Protein AF-0000000082451451 (afdb_homodimer)

Secondary structure (DSSP, 8-state):
------------TTTBHHHH----TT-SSTTTS-TT-HHHHHHHHHHH-HHHHHHHHHHS-GGGHHHHHHHHHHHHHHHHH-TTTTHHHHHHHHHHHHHHHHHHHHHHHHHHHHHHHHHHHHHHHHHHHHHHHHHHHHH-/------------TTTTTTTT----TT-SSTTTS-TT-HHHHHHHHHHH-HHHHHHHHHHS-GGGHHHHHHHHHHHHHHHHH-TTTTHHHHHHHHHHHHHHHHHHHHHHHHHHHHHHHHHHHHHHHHHHHHHHHHHHHHH-

pLDDT: mean 86.96, std 17.61, range [27.75, 98.69]

Organism: Cannabis sativa (NCBI:txid3483)

Nearest PDB structures (foldseek):
  5ly0-assembly1_B  TM=9.325E-01  e=4.112E-10  Triticum turgidum
  5ly0-assembly1_B  TM=9.369E-01  e=1.573E-10  Triticum turgidum

Sequence (280 aa):
MKGVHEPRASSSCAACKFLKRRCIPTCIFAPYFRSDEPKKFAKVHKVFGASNVSKILIEVPEEQREDTVNSLAYEAEARLRDPVYGCIGAIALLQRKMAELQHDLAFARARLARCLLARLVLVLVVFLLLIGLLMIIIKLMKGVHEPRASSSCAACKFLKRRCIPTCIFAPYFRSDEPKKFAKVHKVFGASNVSKILIEVPEEQREDTVNSLAYEAEARLRDPVYGCIGAIALLQRKMAELQHDLAFARARLARCLLARLVLVLVVFLLLIGLLMIIIKL

Solvent-accessible surface area (backbone atoms only — not comparable to full-atom values): 15313 Å² total; per-residue (Å²): 134,79,84,78,86,80,80,87,82,81,67,20,74,63,32,20,22,77,31,78,53,66,50,59,95,78,43,88,39,59,91,71,39,44,53,88,48,39,63,54,45,50,35,26,37,66,47,30,30,53,65,40,47,50,54,53,45,68,72,39,56,80,91,41,36,58,57,22,50,50,33,44,29,54,45,21,46,33,29,70,78,32,69,47,40,27,57,51,48,55,44,52,52,49,50,52,51,40,51,51,46,51,51,50,37,52,51,42,52,52,52,41,53,50,50,53,52,52,51,52,50,51,52,52,52,54,51,53,51,50,53,50,52,52,55,55,60,71,74,104,129,77,81,80,78,82,79,85,82,80,72,19,66,66,44,24,43,89,52,70,54,64,66,64,98,77,45,88,46,57,89,74,48,45,61,91,45,52,64,52,47,52,36,29,36,67,48,27,30,59,65,38,49,50,53,53,49,70,73,41,59,77,90,42,35,60,55,22,51,52,32,43,32,54,44,20,47,31,27,72,78,30,71,46,39,26,56,52,49,55,44,51,52,50,50,52,50,39,51,50,46,50,50,53,35,51,52,42,52,51,52,40,52,52,50,54,50,50,51,53,52,50,52,52,52,52,52,52,52,50,52,50,52,52,54,53,59,69,73,104

Structure (mmCIF, N/CA/C/O backbone):
data_AF-0000000082451451-model_v1
#
loop_
_entity.id
_entity.type
_entity.pdbx_description
1 polymer 'LOB domain-containing protein'
#
loop_
_atom_site.group_PDB
_atom_site.id
_atom_site.type_symbol
_atom_site.label_atom_id
_atom_site.label_alt_id
_atom_site.label_comp_id
_atom_site.label_asym_id
_atom_site.label_entity_id
_atom_site.label_seq_id
_atom_site.pdbx_PDB_ins_code
_atom_site.Cartn_x
_atom_site.Cartn_y
_atom_site.Cartn_z
_atom_site.occupancy
_atom_site.B_iso_or_equiv
_atom_site.auth_seq_id
_atom_site.auth_comp_id
_atom_site.auth_asym_id
_atom_site.auth_atom_id
_atom_site.pdbx_PDB_model_num
ATOM 1 N N . MET A 1 1 ? 21.297 61.688 13.922 1 29.89 1 MET A N 1
ATOM 2 C CA . MET A 1 1 ? 20.641 61.094 12.758 1 29.89 1 MET A CA 1
ATOM 3 C C . MET A 1 1 ? 20.75 59.562 12.789 1 29.89 1 MET A C 1
ATOM 5 O O . MET A 1 1 ? 21.766 59 12.414 1 29.89 1 MET A O 1
ATOM 9 N N . LYS A 1 2 ? 20.422 58.812 13.781 1 36.12 2 LYS A N 1
ATOM 10 C CA . LYS A 1 2 ? 21.031 57.625 14.305 1 36.12 2 LYS A CA 1
ATOM 11 C C . LYS A 1 2 ? 20.609 56.375 13.5 1 36.12 2 LYS A C 1
ATOM 13 O O . LYS A 1 2 ? 19.484 55.906 13.633 1 36.12 2 LYS A O 1
ATOM 18 N N . GLY A 1 3 ? 20.141 56.281 12.133 1 34.97 3 GLY A N 1
ATOM 19 C CA . GLY A 1 3 ? 19.25 55.25 11.641 1 34.97 3 GLY A CA 1
ATOM 20 C C . GLY A 1 3 ? 19.734 53.844 11.961 1 34.97 3 GLY A C 1
ATOM 21 O O . GLY A 1 3 ? 20.844 53.469 11.586 1 34.97 3 GLY A O 1
ATOM 22 N N . VAL A 1 4 ? 19.328 53.125 12.961 1 39.19 4 VAL A N 1
ATOM 23 C CA . VAL A 1 4 ? 19.453 51.844 13.641 1 39.19 4 VAL A CA 1
ATOM 24 C C . VAL A 1 4 ? 19.312 50.719 12.633 1 39.19 4 VAL A C 1
ATOM 26 O O . VAL A 1 4 ? 18.406 50.719 11.797 1 39.19 4 VAL A O 1
ATOM 29 N N . HIS A 1 5 ? 20.281 49.844 12.219 1 35.78 5 HIS A N 1
ATOM 30 C CA . HIS A 1 5 ? 20.562 48.688 11.352 1 35.78 5 HIS A CA 1
ATOM 31 C C . HIS A 1 5 ? 19.438 47.656 11.414 1 35.78 5 HIS A C 1
ATOM 33 O O . HIS A 1 5 ? 19.094 47.188 12.492 1 35.78 5 HIS A O 1
ATOM 39 N N . GLU A 1 6 ? 18.344 47.594 10.5 1 42.34 6 GLU A N 1
ATOM 40 C CA . GLU A 1 6 ? 17.141 46.812 10.234 1 42.34 6 GLU A CA 1
ATOM 41 C C . GLU A 1 6 ? 17.422 45.312 10.305 1 42.34 6 GLU A C 1
ATOM 43 O O . GLU A 1 6 ? 18.219 44.781 9.539 1 42.34 6 GLU A O 1
ATOM 48 N N . PRO A 1 7 ? 17.734 44.438 11.219 1 40.31 7 PRO A N 1
ATOM 49 C CA . PRO A 1 7 ? 18.188 43.031 11.234 1 40.31 7 PRO A CA 1
ATOM 50 C C . PRO A 1 7 ? 17.438 42.156 10.227 1 40.31 7 PRO A C 1
ATOM 52 O O . PRO A 1 7 ? 16.344 42.531 9.797 1 40.31 7 PRO A O 1
ATOM 55 N N . ARG A 1 8 ? 17.938 40.781 9.883 1 41.34 8 ARG A N 1
ATOM 56 C CA . ARG A 1 8 ? 17.922 39.719 8.875 1 41.34 8 ARG A CA 1
ATOM 57 C C . ARG A 1 8 ? 16.5 39.312 8.523 1 41.34 8 ARG A C 1
ATOM 59 O O . ARG A 1 8 ? 15.617 39.281 9.391 1 41.34 8 ARG A O 1
ATOM 66 N N . ALA A 1 9 ? 15.922 39.188 7.398 1 46.72 9 ALA A N 1
ATOM 67 C CA . ALA A 1 9 ? 15.008 38.625 6.406 1 46.72 9 ALA A CA 1
ATOM 68 C C . ALA A 1 9 ? 14.711 37.156 6.691 1 46.72 9 ALA A C 1
ATOM 70 O O . ALA A 1 9 ? 14.328 36.406 5.789 1 46.72 9 ALA A O 1
ATOM 71 N N . SER A 1 10 ? 15 36.531 7.637 1 49.5 10 SER A N 1
ATOM 72 C CA . SER A 1 10 ? 15.148 35.094 7.812 1 49.5 10 SER A CA 1
ATOM 73 C C . SER A 1 10 ? 13.844 34.375 7.531 1 49.5 10 SER A C 1
ATOM 75 O O . SER A 1 10 ? 13.562 33.312 8.133 1 49.5 10 SER A O 1
ATOM 77 N N . SER A 1 11 ? 13.031 34.781 6.516 1 54.69 11 SER A N 1
ATOM 78 C CA . SER A 1 11 ? 11.695 34.219 6.754 1 54.69 11 SER A CA 1
ATOM 79 C C . SER A 1 11 ? 11.562 32.812 6.195 1 54.69 11 SER A C 1
ATOM 81 O O . SER A 1 11 ? 10.484 32.219 6.238 1 54.69 11 SER A O 1
ATOM 83 N N . SER A 1 12 ? 12.117 32.031 5.492 1 63.28 12 SER A N 1
ATOM 84 C CA . SER A 1 12 ? 11.672 31.266 4.328 1 63.28 12 SER A CA 1
ATOM 85 C C . SER A 1 12 ? 10.977 29.969 4.746 1 63.28 12 SER A C 1
ATOM 87 O O . SER A 1 12 ? 10.523 29.203 3.898 1 63.28 12 SER A O 1
ATOM 89 N N . CYS A 1 13 ? 10.367 29.328 5.258 1 61.69 13 CYS A N 1
ATOM 90 C CA . CYS A 1 13 ? 9.742 28.016 5.379 1 61.69 13 CYS A CA 1
ATOM 91 C C . CYS A 1 13 ? 8.266 28.078 4.996 1 61.69 13 CYS A C 1
ATOM 93 O O . CYS A 1 13 ? 7.664 29.141 5 1 61.69 13 CYS A O 1
ATOM 95 N N . ALA A 1 14 ? 7.582 27.203 4.254 1 51.59 14 ALA A N 1
ATOM 96 C CA . ALA A 1 14 ? 7.668 25.75 4.371 1 51.59 14 ALA A CA 1
ATOM 97 C C . ALA A 1 14 ? 8.383 25.141 3.166 1 51.59 14 ALA A C 1
ATOM 99 O O . ALA A 1 14 ? 8.984 24.078 3.268 1 51.59 14 ALA A O 1
ATOM 100 N N . ALA A 1 15 ? 8.383 24.75 2.883 1 56.94 15 ALA A N 1
ATOM 101 C CA . ALA A 1 15 ? 9.57 24.438 2.092 1 56.94 15 ALA A CA 1
ATOM 102 C C . ALA A 1 15 ? 9.938 25.594 1.174 1 56.94 15 ALA A C 1
ATOM 104 O O . ALA A 1 15 ? 9.125 26.016 0.349 1 56.94 15 ALA A O 1
ATOM 105 N N . CYS A 1 16 ? 11.094 26.281 1.889 1 57.06 16 CYS A N 1
ATOM 106 C CA . CYS A 1 16 ? 11.727 27.594 1.816 1 57.06 16 CYS A CA 1
ATOM 107 C C . CYS A 1 16 ? 11.086 28.438 0.723 1 57.06 16 CYS A C 1
ATOM 109 O O . CYS A 1 16 ? 11.242 28.156 -0.464 1 57.06 16 CYS A O 1
ATOM 111 N N . LYS A 1 17 ? 10.672 29.031 0.579 1 46.09 17 LYS A N 1
ATOM 112 C CA . LYS A 1 17 ? 11.047 27.734 0.012 1 46.09 17 LYS A CA 1
ATOM 113 C C . LYS A 1 17 ? 10.211 27.406 -1.224 1 46.09 17 LYS A C 1
ATOM 115 O O . LYS A 1 17 ? 10.711 26.828 -2.186 1 46.09 17 LYS A O 1
ATOM 120 N N . PHE A 1 18 ? 8.742 26.609 -0.753 1 58.53 18 PHE A N 1
ATOM 121 C CA . PHE A 1 18 ? 8.203 25.516 -1.56 1 58.53 18 PHE A CA 1
ATOM 122 C C . PHE A 1 18 ? 8.617 25.672 -3.018 1 58.53 18 PHE A C 1
ATOM 124 O O . PHE A 1 18 ? 7.77 25.766 -3.904 1 58.53 18 PHE A O 1
ATOM 131 N N . LEU A 1 19 ? 10.039 26.219 -2.854 1 59.31 19 LEU A N 1
ATOM 132 C CA . LEU A 1 19 ? 11.133 25.875 -3.752 1 59.31 19 LEU A CA 1
ATOM 133 C C . LEU A 1 19 ? 11.758 27.141 -4.344 1 59.31 19 LEU A C 1
ATOM 135 O O . LEU A 1 19 ? 12.336 27.094 -5.434 1 59.31 19 LEU A O 1
ATOM 139 N N . LYS A 1 20 ? 10.992 28.641 -3.354 1 62.06 20 LYS A N 1
ATOM 140 C CA . LYS A 1 20 ? 11.805 29.625 -4.07 1 62.06 20 LYS A CA 1
ATOM 141 C C . LYS A 1 20 ? 12.797 30.297 -3.135 1 62.06 20 LYS A C 1
ATOM 143 O O . LYS A 1 20 ? 12.836 31.531 -3.051 1 62.06 20 LYS A O 1
ATOM 148 N N . ARG A 1 21 ? 13.18 29.281 -2.713 1 57.09 21 ARG A N 1
ATOM 149 C CA . ARG A 1 21 ? 13.781 28.703 -1.513 1 57.09 21 ARG A CA 1
ATOM 150 C C . ARG A 1 21 ? 14.852 29.625 -0.941 1 57.09 21 ARG A C 1
ATOM 152 O O . ARG A 1 21 ? 15.969 29.688 -1.471 1 57.09 21 ARG A O 1
ATOM 159 N N . ARG A 1 22 ? 14.93 31.438 -0.501 1 73.81 22 ARG A N 1
ATOM 160 C CA . ARG A 1 22 ? 15.828 31.906 0.554 1 73.81 22 ARG A CA 1
ATOM 161 C C . ARG A 1 22 ? 15.32 31.484 1.929 1 73.81 22 ARG A C 1
ATOM 163 O O . ARG A 1 22 ? 14.164 31.734 2.275 1 73.81 22 ARG A O 1
ATOM 170 N N . CYS A 1 23 ? 16.094 30.344 2.674 1 83.81 23 CYS A N 1
ATOM 171 C CA . CYS A 1 23 ? 15.852 29.766 3.99 1 83.81 23 CYS A CA 1
ATOM 172 C C . CYS A 1 23 ? 17.125 29.75 4.824 1 83.81 23 CYS A C 1
ATOM 174 O O . CYS A 1 23 ? 18.156 30.266 4.391 1 83.81 23 CYS A O 1
ATOM 176 N N . ILE A 1 24 ? 17 29.344 5.93 1 84.38 24 ILE A N 1
ATOM 177 C CA . ILE A 1 24 ? 18.188 29.188 6.754 1 84.38 24 ILE A CA 1
ATOM 178 C C . ILE A 1 24 ? 19.047 28.047 6.219 1 84.38 24 ILE A C 1
ATOM 180 O O . ILE A 1 24 ? 18.531 27.109 5.586 1 84.38 24 ILE A O 1
ATOM 184 N N . PRO A 1 25 ? 20.312 28.141 6.465 1 87.12 25 PRO A N 1
ATOM 185 C CA . PRO A 1 25 ? 21.203 27.094 5.961 1 87.12 25 PRO A CA 1
ATOM 186 C C . PRO A 1 25 ? 20.844 25.703 6.484 1 87.12 25 PRO A C 1
ATOM 188 O O . PRO A 1 25 ? 21.172 24.688 5.852 1 87.12 25 PRO A O 1
ATOM 191 N N . THR A 1 26 ? 19.984 25.703 7.602 1 90.25 26 THR A N 1
ATOM 192 C CA . THR A 1 26 ? 19.688 24.422 8.219 1 90.25 26 THR A CA 1
ATOM 193 C C . THR A 1 26 ? 18.234 24.016 7.941 1 90.25 26 THR A C 1
ATOM 195 O O . THR A 1 26 ? 17.625 23.297 8.727 1 90.25 26 THR A O 1
ATOM 198 N N . CYS A 1 27 ? 17.906 24.453 6.863 1 93.56 27 CYS A N 1
ATOM 199 C CA . CYS A 1 27 ? 16.516 24.188 6.508 1 93.56 27 CYS A CA 1
ATOM 200 C C . CYS A 1 27 ? 16.297 22.703 6.289 1 93.56 27 CYS A C 1
ATOM 202 O O . CYS A 1 27 ? 16.969 22.078 5.465 1 93.56 27 CYS A O 1
ATOM 204 N N . ILE A 1 28 ? 15.32 22.109 6.902 1 95.12 28 ILE A N 1
ATOM 205 C CA . ILE A 1 28 ? 15.109 20.656 6.895 1 95.12 28 ILE A CA 1
ATOM 206 C C . ILE A 1 28 ? 14.492 20.234 5.562 1 95.12 28 ILE A C 1
ATOM 208 O O . ILE A 1 28 ? 14.516 19.062 5.207 1 95.12 28 ILE A O 1
ATOM 212 N N . PHE A 1 29 ? 14.062 21.156 4.77 1 96.62 29 PHE A N 1
ATOM 213 C CA . PHE A 1 29 ? 13.352 20.875 3.529 1 96.62 29 PHE A CA 1
ATOM 214 C C . PHE A 1 29 ? 14.273 21.031 2.328 1 96.62 29 PHE A C 1
ATOM 216 O O . PHE A 1 29 ? 14.094 20.359 1.308 1 96.62 29 PHE A O 1
ATOM 223 N N . ALA A 1 30 ? 15.32 21.859 2.457 1 94.25 30 ALA A N 1
ATOM 224 C CA . ALA A 1 30 ? 16.125 22.312 1.324 1 94.25 30 ALA A CA 1
ATOM 225 C C . ALA A 1 30 ? 16.812 21.156 0.621 1 94.25 30 ALA A C 1
ATOM 227 O O . ALA A 1 30 ? 16.844 21.094 -0.611 1 94.25 30 ALA A O 1
ATOM 228 N N . PRO A 1 31 ? 17.359 20.125 1.385 1 94.81 31 PRO A N 1
ATOM 229 C CA . PRO A 1 31 ? 18.047 19.047 0.699 1 94.81 31 PRO A CA 1
ATOM 230 C C . PRO A 1 31 ? 17.109 18.125 -0.084 1 94.81 31 PRO A C 1
ATOM 232 O O . PRO A 1 31 ? 17.531 17.438 -1.007 1 94.81 31 PRO A O 1
ATOM 235 N N . TYR A 1 32 ? 15.758 18.266 0.32 1 96.25 32 TYR A N 1
ATOM 236 C CA . TYR A 1 32 ? 14.906 17.172 -0.164 1 96.25 32 TYR A CA 1
ATOM 237 C C . TYR A 1 32 ? 13.836 17.703 -1.104 1 96.25 32 TYR A C 1
ATOM 239 O O . TYR A 1 32 ? 13.227 16.938 -1.857 1 96.25 32 TYR A O 1
ATOM 247 N N . PHE A 1 33 ? 13.586 18.938 -1.022 1 96.69 33 PHE A N 1
ATOM 248 C CA . PHE A 1 33 ? 12.641 19.641 -1.89 1 96.69 33 PHE A CA 1
ATOM 249 C C . PHE A 1 33 ? 13.359 20.672 -2.75 1 96.69 33 PHE A C 1
ATOM 251 O O . PHE A 1 33 ? 13.656 21.766 -2.285 1 96.69 33 PHE A O 1
ATOM 258 N N . ARG A 1 34 ? 13.562 20.375 -3.918 1 93.88 34 ARG A N 1
ATOM 259 C CA . ARG A 1 34 ? 14.336 21.203 -4.824 1 93.88 34 ARG A CA 1
ATOM 260 C C . ARG A 1 34 ? 13.438 22.203 -5.562 1 93.88 34 ARG A C 1
ATOM 262 O O . ARG A 1 34 ? 12.289 21.875 -5.875 1 93.88 34 ARG A O 1
ATOM 269 N N . SER A 1 35 ? 14.008 23.172 -6.074 1 92.38 35 SER A N 1
ATOM 270 C CA . SER A 1 35 ? 13.242 24.234 -6.727 1 92.38 35 SER A CA 1
ATOM 271 C C . SER A 1 35 ? 12.828 23.828 -8.133 1 92.38 35 SER A C 1
ATOM 273 O O . SER A 1 35 ? 11.859 24.359 -8.68 1 92.38 35 SER A O 1
ATOM 275 N N . ASP A 1 36 ? 13.625 22.875 -8.656 1 92.88 36 ASP A N 1
ATOM 276 C CA . ASP A 1 36 ? 13.328 22.422 -10.016 1 92.88 36 ASP A CA 1
ATOM 277 C C . ASP A 1 36 ? 12.18 21.422 -10.023 1 92.88 36 ASP A C 1
ATOM 279 O O . ASP A 1 36 ? 11.633 21.109 -11.086 1 92.88 36 ASP A O 1
ATOM 283 N N . GLU A 1 37 ? 11.914 20.672 -8.875 1 93.12 37 GLU A N 1
ATOM 284 C CA . GLU A 1 37 ? 10.797 19.75 -8.758 1 93.12 37 GLU A CA 1
ATOM 285 C C . GLU A 1 37 ? 9.742 20.25 -7.773 1 93.12 37 GLU A C 1
ATOM 287 O O . GLU A 1 37 ? 9.492 19.625 -6.742 1 93.12 37 GLU A O 1
ATOM 292 N N . PRO A 1 38 ? 9.078 21.375 -8.078 1 95 38 PRO A N 1
ATOM 293 C CA . PRO A 1 38 ? 8.172 22.016 -7.121 1 95 38 PRO A CA 1
ATOM 294 C C . PRO A 1 38 ? 6.934 21.172 -6.828 1 95 38 PRO A C 1
ATOM 296 O O . PRO A 1 38 ? 6.316 21.328 -5.77 1 95 38 PRO A O 1
ATOM 299 N N . LYS A 1 39 ? 6.637 20.219 -7.77 1 96.81 39 LYS A N 1
ATOM 300 C CA . LYS A 1 39 ? 5.438 19.391 -7.617 1 96.81 39 LYS A CA 1
ATOM 301 C C . LYS A 1 39 ? 5.57 18.438 -6.43 1 96.81 39 LYS A C 1
ATOM 303 O O . LYS A 1 39 ? 4.582 18.125 -5.77 1 96.81 39 LYS A O 1
ATOM 308 N N . LYS A 1 40 ? 6.836 17.969 -6.23 1 97.19 40 LYS A N 1
ATOM 309 C CA . LYS A 1 40 ? 7.074 17.031 -5.133 1 97.19 40 LYS A CA 1
ATOM 310 C C . LYS A 1 40 ? 6.648 17.641 -3.797 1 97.19 40 LYS A C 1
ATOM 312 O O . LYS A 1 40 ? 5.91 17.016 -3.037 1 97.19 40 LYS A O 1
ATOM 317 N N . PHE A 1 41 ? 7.074 18.938 -3.578 1 97.38 41 PHE A N 1
ATOM 318 C CA . PHE A 1 41 ? 6.723 19.594 -2.32 1 97.38 41 PHE A CA 1
ATOM 319 C C . PHE A 1 41 ? 5.234 19.922 -2.283 1 97.38 41 PHE A C 1
ATOM 321 O O . PHE A 1 41 ? 4.594 19.812 -1.239 1 97.38 41 PHE A O 1
ATOM 328 N N . ALA A 1 42 ? 4.773 20.219 -3.42 1 97.62 42 ALA A N 1
ATOM 329 C CA . ALA A 1 42 ? 3.383 20.656 -3.492 1 97.62 42 ALA A CA 1
ATOM 330 C C . ALA A 1 42 ? 2.434 19.531 -3.088 1 97.62 42 ALA A C 1
ATOM 332 O O . ALA A 1 42 ? 1.487 19.75 -2.328 1 97.62 42 ALA A O 1
ATOM 333 N N . LYS A 1 43 ? 2.764 18.266 -3.553 1 97.5 43 LYS A N 1
ATOM 334 C CA . LYS A 1 43 ? 1.929 17.109 -3.244 1 97.5 43 LYS A CA 1
ATOM 335 C C . LYS A 1 43 ? 1.995 16.766 -1.759 1 97.5 43 LYS A C 1
ATOM 337 O O . LYS A 1 43 ? 0.962 16.562 -1.114 1 97.5 43 LYS A O 1
ATOM 342 N N . VAL A 1 44 ? 3.207 16.859 -1.264 1 98.19 44 VAL A N 1
ATOM 343 C CA . VAL A 1 44 ? 3.449 16.453 0.117 1 98.19 44 VAL A CA 1
ATOM 344 C C . VAL A 1 44 ? 2.816 17.469 1.07 1 98.19 44 VAL A C 1
ATOM 346 O O . VAL A 1 44 ? 2.189 17.094 2.062 1 98.19 44 VAL A O 1
ATOM 349 N N . HIS A 1 45 ? 2.986 18.672 0.675 1 97.06 45 HIS A N 1
ATOM 350 C CA . HIS A 1 45 ? 2.449 19.75 1.492 1 97.06 45 HIS A CA 1
ATOM 351 C C . HIS A 1 45 ? 0.925 19.703 1.544 1 97.06 45 HIS A C 1
ATOM 353 O O . HIS A 1 45 ? 0.327 19.938 2.596 1 97.06 45 HIS A O 1
ATOM 359 N N . LYS A 1 46 ? 0.334 19.406 0.423 1 96.62 46 LYS A N 1
ATOM 360 C CA . LYS A 1 46 ? -1.122 19.406 0.313 1 96.62 46 LYS A CA 1
ATOM 361 C C . LYS A 1 46 ? -1.734 18.297 1.17 1 96.62 46 LYS A C 1
ATOM 363 O O . LYS A 1 46 ? -2.807 18.484 1.752 1 96.62 46 LYS A O 1
ATOM 368 N N . VAL A 1 47 ? -1 17.141 1.282 1 97.75 47 VAL A N 1
ATOM 369 C CA . VAL A 1 47 ? -1.594 15.969 1.925 1 97.75 47 VAL A CA 1
ATOM 370 C C . VAL A 1 47 ? -1.187 15.93 3.396 1 97.75 47 VAL A C 1
ATOM 372 O O . VAL A 1 47 ? -2.021 15.68 4.27 1 97.75 47 VAL A O 1
ATOM 375 N N . PHE A 1 48 ? 0.057 16.266 3.695 1 97.81 48 PHE A N 1
ATOM 376 C CA . PHE A 1 48 ? 0.569 16.031 5.039 1 97.81 48 PHE A CA 1
ATOM 377 C C . PHE A 1 48 ? 0.755 17.344 5.789 1 97.81 48 PHE A C 1
ATOM 379 O O . PHE A 1 48 ? 0.729 17.375 7.02 1 97.81 48 PHE A O 1
ATOM 386 N N . GLY A 1 49 ? 0.985 18.438 5.051 1 96.5 49 GLY A N 1
ATOM 387 C CA . GLY A 1 49 ? 1.334 19.703 5.676 1 96.5 49 GLY A CA 1
ATOM 388 C C . GLY A 1 49 ? 2.812 19.828 5.988 1 96.5 49 GLY A C 1
ATOM 389 O O . GLY A 1 49 ? 3.459 18.844 6.355 1 96.5 49 GLY A O 1
ATOM 390 N N . ALA A 1 50 ? 3.369 20.984 5.883 1 95.19 50 ALA A N 1
ATOM 391 C CA . ALA A 1 50 ? 4.797 21.234 6.059 1 95.19 50 ALA A CA 1
ATOM 392 C C . ALA A 1 50 ? 5.23 20.938 7.492 1 95.19 50 ALA A C 1
ATOM 394 O O . ALA A 1 50 ? 6.309 20.391 7.723 1 95.19 50 ALA A O 1
ATOM 395 N N . SER A 1 51 ? 4.324 21.266 8.383 1 93.94 51 SER A N 1
ATOM 396 C CA . SER A 1 51 ? 4.66 21.062 9.789 1 93.94 51 SER A CA 1
ATOM 397 C C . SER A 1 51 ? 4.773 19.578 10.125 1 93.94 51 SER A C 1
ATOM 399 O O . SER A 1 51 ? 5.734 19.156 10.773 1 93.94 51 SER A O 1
ATOM 401 N N . ASN A 1 52 ? 3.775 18.875 9.703 1 95.44 52 ASN A N 1
ATOM 402 C CA . ASN A 1 52 ? 3.791 17.453 9.992 1 95.44 52 ASN A CA 1
ATOM 403 C C . ASN A 1 52 ? 4.957 16.75 9.297 1 95.44 52 ASN A C 1
ATOM 405 O O . ASN A 1 52 ? 5.566 15.836 9.859 1 95.44 52 ASN A O 1
ATOM 409 N N . VAL A 1 53 ? 5.27 17.266 8.109 1 97.19 53 VAL A N 1
ATOM 410 C CA . VAL A 1 53 ? 6.395 16.703 7.371 1 97.19 53 VAL A CA 1
ATOM 411 C C . VAL A 1 53 ? 7.695 16.984 8.117 1 97.19 53 VAL A C 1
ATOM 413 O O . VAL A 1 53 ? 8.562 16.109 8.227 1 97.19 53 VAL A O 1
ATOM 416 N N . SER A 1 54 ? 7.785 18.172 8.609 1 96.19 54 SER A N 1
ATOM 417 C CA . SER A 1 54 ? 8.984 18.531 9.367 1 96.19 54 SER A CA 1
ATOM 418 C C . SER A 1 54 ? 9.141 17.656 10.609 1 96.19 54 SER A C 1
ATOM 420 O O . SER A 1 54 ? 10.242 17.203 10.922 1 96.19 54 SER A O 1
ATOM 422 N N . LYS A 1 55 ? 7.977 17.484 11.281 1 95.56 55 LYS A N 1
ATOM 423 C CA . LYS A 1 55 ? 8 16.625 12.461 1 95.56 55 LYS A CA 1
ATOM 424 C C . LYS A 1 55 ? 8.453 15.211 12.094 1 95.56 55 LYS A C 1
ATOM 426 O O . LYS A 1 55 ? 9.258 14.609 12.82 1 95.56 55 LYS A O 1
ATOM 431 N N . ILE A 1 56 ? 7.98 14.641 10.961 1 96.56 56 ILE A N 1
ATOM 432 C CA . ILE A 1 56 ? 8.328 13.297 10.516 1 96.56 56 ILE A CA 1
ATOM 433 C C . ILE A 1 56 ? 9.82 13.234 10.188 1 96.56 56 ILE A C 1
ATOM 435 O O . ILE A 1 56 ? 10.508 12.281 10.57 1 96.56 56 ILE A O 1
ATOM 439 N N . LEU A 1 57 ? 10.344 14.359 9.586 1 97.19 57 LEU A N 1
ATOM 440 C CA . LEU A 1 57 ? 11.734 14.367 9.133 1 97.19 57 LEU A CA 1
ATOM 441 C C . LEU A 1 57 ? 12.688 14.492 10.32 1 97.19 57 LEU A C 1
ATOM 443 O O . LEU A 1 57 ? 13.797 13.953 10.289 1 97.19 57 LEU A O 1
ATOM 447 N N . ILE A 1 58 ? 12.133 15.18 11.266 1 95.81 58 ILE A N 1
ATOM 448 C CA . ILE A 1 58 ? 12.961 15.352 12.453 1 95.81 58 ILE A CA 1
ATOM 449 C C . ILE A 1 58 ? 13.047 14.031 13.219 1 95.81 58 ILE A C 1
ATOM 451 O O . ILE A 1 58 ? 14.078 13.734 13.828 1 95.81 58 ILE A O 1
ATOM 455 N N . GLU A 1 59 ? 12.016 13.242 13.133 1 94.81 59 GLU A N 1
ATOM 456 C CA . GLU A 1 59 ? 11.945 11.992 13.875 1 94.81 59 GLU A CA 1
ATOM 457 C C . GLU A 1 59 ? 12.789 10.906 13.219 1 94.81 59 GLU A C 1
ATOM 459 O O . GLU A 1 59 ? 13.188 9.938 13.875 1 94.81 59 GLU A O 1
ATOM 464 N N . VAL A 1 60 ? 13.164 10.992 11.953 1 97.31 60 VAL A N 1
ATOM 465 C CA . VAL A 1 60 ? 13.898 9.945 11.242 1 97.31 60 VAL A CA 1
ATOM 466 C C . VAL A 1 60 ? 15.367 10.344 11.125 1 97.31 60 VAL A C 1
ATOM 468 O O . VAL A 1 60 ? 15.703 11.531 11.094 1 97.31 60 VAL A O 1
ATOM 471 N N . PRO A 1 61 ? 16.219 9.414 11.125 1 96.81 61 PRO A N 1
ATOM 472 C CA . PRO A 1 61 ? 17.625 9.719 10.898 1 96.81 61 PRO A CA 1
ATOM 473 C C . PRO A 1 61 ? 17.875 10.469 9.594 1 96.81 61 PRO A C 1
ATOM 475 O O . PRO A 1 61 ? 17.141 10.266 8.617 1 96.81 61 PRO A O 1
ATOM 478 N N . GLU A 1 62 ? 18.859 11.367 9.555 1 96 62 GLU A N 1
ATOM 479 C CA . GLU A 1 62 ? 19.172 12.195 8.398 1 96 62 GLU A CA 1
ATOM 480 C C . GLU A 1 62 ? 19.344 11.352 7.141 1 96 62 GLU A C 1
ATOM 482 O O . GLU A 1 62 ? 18.953 11.758 6.047 1 96 62 GLU A O 1
ATOM 487 N N . GLU A 1 63 ? 19.906 9.984 7.305 1 97.44 63 GLU A N 1
ATOM 488 C CA . GLU A 1 63 ? 20.188 9.125 6.168 1 97.44 63 GLU A CA 1
ATOM 489 C C . GLU A 1 63 ? 18.906 8.594 5.535 1 97.44 63 GLU A C 1
ATOM 491 O O . GLU A 1 63 ? 18.922 8.109 4.402 1 97.44 63 GLU A O 1
ATOM 496 N N . GLN A 1 64 ? 17.891 8.781 6.383 1 98.19 64 GLN A N 1
ATOM 497 C CA . GLN A 1 64 ? 16.641 8.195 5.906 1 98.19 64 GLN A CA 1
ATOM 498 C C . GLN A 1 64 ? 15.664 9.281 5.461 1 98.19 64 GLN A C 1
ATOM 500 O O . GLN A 1 64 ? 14.555 8.984 5.016 1 98.19 64 GLN A O 1
ATOM 505 N N . ARG A 1 65 ? 15.969 10.562 5.5 1 98 65 ARG A N 1
ATOM 506 C CA . ARG A 1 65 ? 15.062 11.672 5.234 1 98 65 A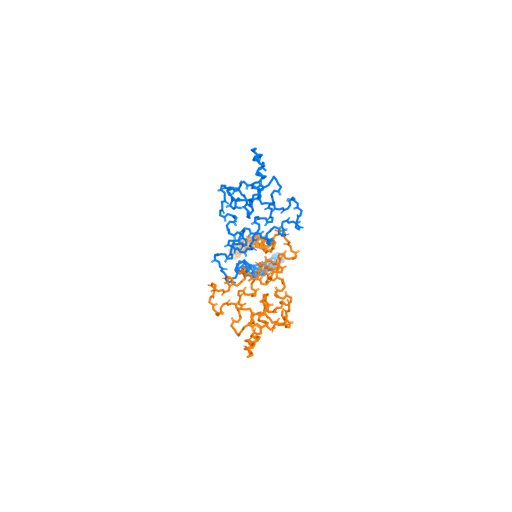RG A CA 1
ATOM 507 C C . ARG A 1 65 ? 14.68 11.727 3.758 1 98 65 ARG A C 1
ATOM 509 O O . ARG A 1 65 ? 13.539 12.047 3.418 1 98 65 ARG A O 1
ATOM 516 N N . GLU A 1 66 ? 15.68 11.375 2.91 1 97.12 66 GLU A N 1
ATOM 517 C CA . GLU A 1 66 ? 15.383 11.375 1.48 1 97.12 66 GLU A CA 1
ATOM 518 C C . GLU A 1 66 ? 14.32 10.328 1.137 1 97.12 66 GLU A C 1
ATOM 520 O O . GLU A 1 66 ? 13.375 10.625 0.403 1 97.12 66 GLU A O 1
ATOM 525 N N . ASP A 1 67 ? 14.547 8.906 1.731 1 97.81 67 ASP A N 1
ATOM 526 C CA . ASP A 1 67 ? 13.555 7.852 1.526 1 97.81 67 ASP A CA 1
ATOM 527 C C . ASP A 1 67 ? 12.195 8.266 2.082 1 97.81 67 ASP A C 1
ATOM 529 O O . ASP A 1 67 ? 11.156 7.949 1.499 1 97.81 67 ASP A O 1
ATOM 533 N N . THR A 1 68 ? 12.234 9.062 3.221 1 98.56 68 THR A N 1
ATOM 534 C CA . THR A 1 68 ? 11 9.492 3.873 1 98.56 68 THR A CA 1
ATOM 535 C C . THR A 1 68 ? 10.25 10.492 3.004 1 98.56 68 THR A C 1
ATOM 537 O O . THR A 1 68 ? 9.039 10.367 2.803 1 98.56 68 THR A O 1
ATOM 540 N N . VAL A 1 69 ? 10.984 11.367 2.4 1 98.31 69 VAL A N 1
ATOM 541 C CA . VAL A 1 69 ? 10.375 12.398 1.568 1 98.31 69 VAL A CA 1
ATOM 542 C C . VAL A 1 69 ? 9.797 11.766 0.305 1 98.31 69 VAL A C 1
ATOM 544 O O . VAL A 1 69 ? 8.703 12.141 -0.133 1 98.31 69 VAL A O 1
ATOM 547 N N . ASN A 1 70 ? 10.539 10.758 -0.249 1 97.75 70 ASN A N 1
ATOM 548 C CA . ASN A 1 70 ? 10.055 10.07 -1.439 1 97.75 70 ASN A CA 1
ATOM 549 C C . ASN A 1 70 ? 8.789 9.266 -1.146 1 97.75 70 ASN A C 1
ATOM 551 O O . ASN A 1 70 ? 7.863 9.242 -1.955 1 97.75 70 ASN A O 1
ATOM 555 N N . SER A 1 71 ? 8.828 8.578 0.01 1 98.38 71 SER A N 1
ATOM 556 C CA . SER A 1 71 ? 7.66 7.801 0.402 1 98.38 71 SER A CA 1
ATOM 557 C C . SER A 1 71 ? 6.457 8.703 0.65 1 98.38 71 SER A C 1
ATOM 559 O O . SER A 1 71 ? 5.34 8.383 0.233 1 98.38 71 SER A O 1
ATOM 561 N N . LEU A 1 72 ? 6.703 9.875 1.291 1 98.38 72 LEU A N 1
ATOM 562 C CA . LEU A 1 72 ? 5.645 10.844 1.536 1 98.38 72 LEU A CA 1
ATOM 563 C C . LEU A 1 72 ? 5.078 11.375 0.223 1 98.38 72 LEU A C 1
ATOM 565 O O . LEU A 1 72 ? 3.863 11.531 0.082 1 98.38 72 LEU A O 1
ATOM 569 N N . ALA A 1 73 ? 6.02 11.609 -0.711 1 98.25 73 ALA A N 1
ATOM 570 C CA . ALA A 1 73 ? 5.594 12.141 -2.004 1 98.25 73 ALA A CA 1
ATOM 571 C C . ALA A 1 73 ? 4.738 11.133 -2.758 1 98.25 73 ALA A C 1
ATOM 573 O O . ALA A 1 73 ? 3.727 11.492 -3.365 1 98.25 73 ALA A O 1
ATOM 574 N N . TYR A 1 74 ? 5.164 9.719 -2.809 1 98.06 74 TYR A N 1
ATOM 575 C CA . TYR A 1 74 ? 4.398 8.656 -3.447 1 98.06 74 TYR A CA 1
ATOM 576 C C . TYR A 1 74 ? 2.998 8.562 -2.848 1 98.06 74 TYR A C 1
ATOM 578 O O . TYR A 1 74 ? 2.01 8.461 -3.578 1 98.06 74 TYR A O 1
ATOM 586 N N . GLU A 1 75 ? 2.945 8.68 -1.435 1 98.19 75 GLU A N 1
ATOM 587 C CA . GLU A 1 75 ? 1.673 8.547 -0.729 1 98.19 75 GLU A CA 1
ATOM 588 C C . GLU A 1 75 ? 0.774 9.758 -0.991 1 98.19 75 GLU A C 1
ATOM 590 O O . GLU A 1 75 ? -0.44 9.609 -1.144 1 98.19 75 GLU A O 1
ATOM 595 N N . ALA A 1 76 ? 1.427 10.828 -1.035 1 98.38 76 ALA A N 1
ATOM 596 C CA . ALA A 1 76 ? 0.668 12.047 -1.324 1 98.38 76 ALA A CA 1
ATOM 597 C C . ALA A 1 76 ? 0.058 11.992 -2.723 1 98.38 76 ALA A C 1
ATOM 599 O O . ALA A 1 76 ? -1.109 12.344 -2.91 1 98.38 76 ALA A O 1
ATOM 600 N N . GLU A 1 77 ? 0.867 11.555 -3.684 1 97.5 77 GLU A N 1
ATOM 601 C CA . GLU A 1 77 ? 0.386 11.445 -5.059 1 97.5 77 GLU A CA 1
ATOM 602 C C . GLU A 1 77 ? -0.775 10.461 -5.156 1 97.5 77 GLU A C 1
ATOM 604 O O . GLU A 1 77 ? -1.756 10.719 -5.859 1 97.5 77 GLU A O 1
ATOM 609 N N . ALA A 1 78 ? -0.669 9.234 -4.469 1 97.56 78 ALA A N 1
ATOM 610 C CA . ALA A 1 78 ? -1.736 8.234 -4.469 1 97.56 78 ALA A CA 1
ATOM 611 C C . ALA A 1 78 ? -3.027 8.82 -3.896 1 97.56 78 ALA A C 1
ATOM 613 O O . ALA A 1 78 ? -4.117 8.555 -4.414 1 97.56 78 ALA A O 1
ATOM 614 N N . ARG A 1 79 ? -2.859 9.703 -2.809 1 97.31 79 ARG A N 1
ATOM 615 C CA . ARG A 1 79 ? -4.023 10.289 -2.15 1 97.31 79 ARG A CA 1
ATOM 616 C C . ARG A 1 79 ? -4.676 11.352 -3.031 1 97.31 79 ARG A C 1
ATOM 618 O O . ARG A 1 79 ? -5.902 11.484 -3.047 1 97.31 79 ARG A O 1
ATOM 625 N N . LEU A 1 80 ? -3.846 12.023 -3.779 1 97.44 80 LEU A N 1
ATOM 626 C CA . LEU A 1 80 ? -4.371 13.055 -4.668 1 97.44 80 LEU A CA 1
ATOM 627 C C . LEU A 1 80 ? -5.094 12.43 -5.855 1 97.44 80 LEU A C 1
ATOM 629 O O . LEU A 1 80 ? -6.07 12.992 -6.355 1 97.44 80 LEU A O 1
ATOM 633 N N . ARG A 1 81 ? -4.648 11.273 -6.371 1 96.69 81 ARG A N 1
ATOM 634 C CA . ARG A 1 81 ? -5.262 10.57 -7.492 1 96.69 81 ARG A CA 1
ATOM 635 C C . ARG A 1 81 ? -6.551 9.875 -7.066 1 96.69 81 ARG A C 1
ATOM 637 O O . ARG A 1 81 ? -7.527 9.844 -7.82 1 96.69 81 ARG A O 1
ATOM 644 N N . ASP A 1 82 ? -6.512 9.297 -5.828 1 97.31 82 ASP A N 1
ATOM 645 C CA . ASP A 1 82 ? -7.652 8.617 -5.219 1 97.31 82 ASP A CA 1
ATOM 646 C C . ASP A 1 82 ? -7.883 9.109 -3.791 1 97.31 82 ASP A C 1
ATOM 648 O O . ASP A 1 82 ? -7.41 8.484 -2.834 1 97.31 82 ASP A O 1
ATOM 652 N N . PRO A 1 83 ? -8.641 10.055 -3.621 1 96.94 83 PRO A N 1
ATOM 653 C CA . PRO A 1 83 ? -8.82 10.664 -2.301 1 96.94 83 PRO A CA 1
ATOM 654 C C . PRO A 1 83 ? -9.484 9.719 -1.3 1 96.94 83 PRO A C 1
ATOM 656 O O . PRO A 1 83 ? -9.375 9.93 -0.088 1 96.94 83 PRO A O 1
ATOM 659 N N . VAL A 1 84 ? -10.156 8.719 -1.839 1 98.06 84 VAL A N 1
ATOM 660 C CA . VAL A 1 84 ? -10.906 7.836 -0.957 1 98.06 84 VAL A CA 1
ATOM 661 C C . VAL A 1 84 ? -9.984 6.766 -0.381 1 98.06 84 VAL A C 1
ATOM 663 O O . VAL A 1 84 ? -9.906 6.59 0.837 1 98.06 84 VAL A O 1
ATOM 666 N N . TYR A 1 85 ? -9.211 6.07 -1.214 1 97.69 85 TYR A N 1
ATOM 667 C CA . TYR A 1 85 ? -8.492 4.898 -0.731 1 97.69 85 TYR A CA 1
ATOM 668 C C . TYR A 1 85 ? -6.992 5.168 -0.669 1 97.69 85 TYR A C 1
ATOM 670 O O . TYR A 1 85 ? -6.258 4.465 0.028 1 97.69 85 TYR A O 1
ATOM 678 N N . GLY A 1 86 ? -6.461 6.203 -1.349 1 96.81 86 GLY A N 1
ATOM 679 C CA . GLY A 1 86 ? -5.023 6.438 -1.361 1 96.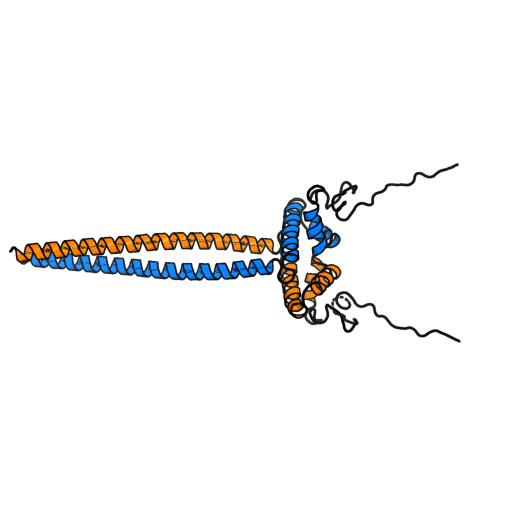81 86 GLY A CA 1
ATOM 680 C C . GLY A 1 86 ? -4.223 5.203 -1.737 1 96.81 86 GLY A C 1
ATOM 681 O O . GLY A 1 86 ? -4.535 4.535 -2.725 1 96.81 86 GLY A O 1
ATOM 682 N N . CYS A 1 87 ? -3.236 4.918 -0.94 1 96.88 87 CYS A N 1
ATOM 683 C CA . CYS A 1 87 ? -2.359 3.785 -1.211 1 96.88 87 CYS A CA 1
ATOM 684 C C . CYS A 1 87 ? -3.057 2.469 -0.887 1 96.88 87 CYS A C 1
ATOM 686 O O . CYS A 1 87 ? -2.609 1.404 -1.317 1 96.88 87 CYS A O 1
ATOM 688 N N . ILE A 1 88 ? -4.117 2.549 -0.122 1 96.88 88 ILE A N 1
ATOM 689 C CA . ILE A 1 88 ? -4.82 1.339 0.287 1 96.88 88 ILE A CA 1
ATOM 690 C C . ILE A 1 88 ? -5.449 0.67 -0.934 1 96.88 88 ILE A C 1
ATOM 692 O O . ILE A 1 88 ? -5.555 -0.558 -0.991 1 96.88 88 ILE A O 1
ATOM 696 N N . GLY A 1 89 ? -5.84 1.585 -1.845 1 95.38 89 GLY A N 1
ATOM 697 C CA . GLY A 1 89 ? -6.359 1.026 -3.082 1 95.38 89 GLY A CA 1
ATOM 698 C C . GLY A 1 89 ? -5.363 0.141 -3.805 1 95.38 89 GLY A C 1
ATOM 699 O O . GLY A 1 89 ? -5.711 -0.946 -4.27 1 95.38 89 GLY A O 1
ATOM 700 N N . ALA A 1 90 ? -4.145 0.558 -3.826 1 94.88 90 ALA A N 1
ATOM 701 C CA . ALA A 1 90 ? -3.072 -0.213 -4.453 1 94.88 90 ALA A CA 1
ATOM 702 C C . ALA A 1 90 ? -2.775 -1.482 -3.662 1 94.88 90 ALA A C 1
ATOM 704 O O . ALA A 1 90 ? -2.543 -2.545 -4.246 1 94.88 90 ALA A O 1
ATOM 705 N N . ILE A 1 91 ? -2.775 -1.34 -2.406 1 96.88 91 ILE A N 1
ATOM 706 C CA . ILE A 1 91 ? -2.502 -2.479 -1.537 1 96.88 91 ILE A CA 1
ATOM 707 C C . ILE A 1 91 ? -3.584 -3.539 -1.722 1 96.88 91 ILE A C 1
ATOM 709 O O . ILE A 1 91 ? -3.279 -4.727 -1.868 1 96.88 91 ILE A O 1
ATOM 713 N N . ALA A 1 92 ? -4.812 -3.047 -1.769 1 97.06 92 ALA A N 1
ATOM 714 C CA . ALA A 1 92 ? -5.93 -3.971 -1.956 1 97.06 92 ALA A CA 1
ATOM 715 C C . ALA A 1 92 ? -5.832 -4.684 -3.303 1 97.06 92 ALA A C 1
ATOM 717 O O . ALA A 1 92 ? -6.082 -5.887 -3.393 1 97.06 92 ALA A O 1
ATOM 718 N N . LEU A 1 93 ? -5.508 -3.977 -4.273 1 96.75 93 LEU A N 1
ATOM 719 C CA . LEU A 1 93 ? -5.367 -4.559 -5.605 1 96.75 93 LEU A CA 1
ATOM 720 C C . LEU A 1 93 ? -4.242 -5.59 -5.629 1 96.75 93 LEU A C 1
ATOM 722 O O . LEU A 1 93 ? -4.402 -6.676 -6.184 1 96.75 93 LEU A O 1
ATOM 726 N N . LEU A 1 94 ? -3.17 -5.27 -5.004 1 97.25 94 LEU A N 1
ATOM 727 C CA . LEU A 1 94 ? -2.037 -6.191 -4.941 1 97.25 94 LEU A CA 1
ATOM 728 C C . LEU A 1 94 ? -2.4 -7.445 -4.156 1 97.25 94 LEU A C 1
ATOM 730 O O . LEU A 1 94 ? -2.031 -8.555 -4.547 1 97.25 94 LEU A O 1
ATOM 734 N N . GLN A 1 95 ? -3.086 -7.227 -3.162 1 97.56 95 GLN A N 1
ATOM 735 C CA . GLN A 1 95 ? -3.498 -8.359 -2.344 1 97.56 95 GLN A CA 1
ATOM 736 C C . GLN A 1 95 ? -4.438 -9.281 -3.115 1 97.56 95 GLN A C 1
ATOM 738 O O . GLN A 1 95 ? -4.332 -10.508 -3.016 1 97.56 95 GLN A O 1
ATOM 743 N N . ARG A 1 96 ? -5.344 -8.773 -3.85 1 97.88 96 ARG A N 1
ATOM 744 C CA . ARG A 1 96 ? -6.246 -9.57 -4.672 1 97.88 96 ARG A CA 1
ATOM 745 C C . ARG A 1 96 ? -5.477 -10.336 -5.742 1 97.88 96 ARG A C 1
ATOM 747 O O . ARG A 1 96 ? -5.727 -11.523 -5.965 1 97.88 96 ARG A O 1
ATOM 754 N N . LYS A 1 97 ? -4.594 -9.672 -6.332 1 97.88 97 LYS A N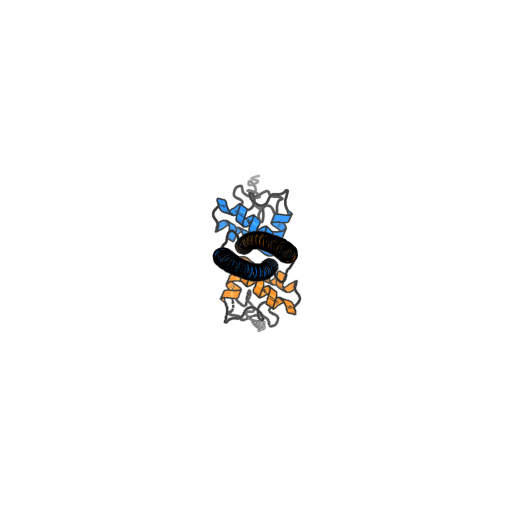 1
ATOM 755 C CA . LYS A 1 97 ? -3.777 -10.312 -7.359 1 97.88 97 LYS A CA 1
ATOM 756 C C . LYS A 1 97 ? -2.92 -11.422 -6.766 1 97.88 97 LYS A C 1
ATOM 758 O O . LYS A 1 97 ? -2.729 -12.469 -7.391 1 97.88 97 LYS A O 1
ATOM 763 N N . MET A 1 98 ? -2.422 -11.195 -5.598 1 98.19 98 MET A N 1
ATOM 764 C CA . MET A 1 98 ? -1.616 -12.211 -4.918 1 98.19 98 MET A CA 1
ATOM 765 C C . MET A 1 98 ? -2.449 -13.445 -4.602 1 98.19 98 MET A C 1
ATOM 767 O O . MET A 1 98 ? -1.98 -14.57 -4.766 1 98.19 98 MET A O 1
ATOM 771 N N . ALA A 1 99 ? -3.611 -13.148 -4.176 1 98.5 99 ALA A N 1
ATOM 772 C CA . ALA A 1 99 ? -4.5 -14.266 -3.877 1 98.5 99 ALA A CA 1
ATOM 773 C C . ALA A 1 99 ? -4.777 -15.102 -5.129 1 98.5 99 ALA A C 1
ATOM 775 O O . ALA A 1 99 ? -4.816 -16.328 -5.066 1 98.5 99 ALA A O 1
ATOM 776 N N . GLU A 1 100 ? -4.969 -14.43 -6.203 1 98.44 100 GLU A N 1
ATOM 777 C CA . GLU A 1 100 ? -5.191 -15.109 -7.477 1 98.44 100 GLU A CA 1
ATOM 778 C C . GLU A 1 100 ? -3.977 -15.938 -7.887 1 98.44 100 GLU A C 1
ATOM 780 O O . GLU A 1 100 ? -4.113 -17.094 -8.289 1 98.44 100 GLU A O 1
ATOM 785 N N . LEU A 1 101 ? -2.824 -15.344 -7.684 1 98.62 101 LEU A N 1
ATOM 786 C CA . LEU A 1 101 ? -1.59 -16.031 -8.039 1 98.62 101 LEU A CA 1
ATOM 787 C C . LEU A 1 101 ? -1.37 -17.25 -7.141 1 98.62 101 LEU A C 1
ATOM 789 O O . LEU A 1 101 ? -0.936 -18.297 -7.613 1 98.62 101 LEU A O 1
ATOM 793 N N . GLN A 1 102 ? -1.681 -17.078 -5.961 1 98.62 102 GLN A N 1
ATOM 794 C CA . GLN A 1 102 ? -1.55 -18.188 -5.023 1 98.62 102 GLN A CA 1
ATOM 795 C C . GLN A 1 102 ? -2.49 -19.328 -5.395 1 98.62 102 GLN A C 1
ATOM 797 O O . GLN A 1 102 ? -2.115 -20.5 -5.309 1 98.62 102 GLN A O 1
ATOM 802 N N . HIS A 1 103 ? -3.662 -19.016 -5.812 1 98.69 103 HIS A N 1
ATOM 803 C CA . HIS A 1 103 ? -4.621 -20.031 -6.25 1 98.69 103 HIS A CA 1
ATOM 804 C C . HIS A 1 103 ? -4.133 -20.75 -7.504 1 98.69 103 HIS A C 1
ATOM 806 O O . HIS A 1 103 ? -4.184 -21.969 -7.578 1 98.69 103 HIS A O 1
ATOM 812 N N . ASP A 1 104 ? -3.695 -19.969 -8.383 1 98.5 104 ASP A N 1
ATOM 813 C CA . ASP A 1 104 ? -3.186 -20.531 -9.625 1 98.5 104 ASP A CA 1
ATOM 814 C C . ASP A 1 104 ? -1.992 -21.453 -9.367 1 98.5 104 ASP A C 1
ATOM 816 O O . ASP A 1 104 ? -1.87 -22.5 -9.984 1 98.5 104 ASP A O 1
ATOM 820 N N . LEU A 1 105 ? -1.12 -21.078 -8.523 1 98.62 105 LEU A N 1
ATOM 821 C CA . LEU A 1 105 ? 0.056 -21.875 -8.195 1 98.62 105 LEU A CA 1
ATOM 822 C C . LEU A 1 105 ? -0.346 -23.172 -7.504 1 98.62 105 LEU A C 1
ATOM 824 O O . LEU A 1 105 ? 0.204 -24.234 -7.805 1 98.62 105 LEU A O 1
ATOM 828 N N . ALA A 1 106 ? -1.247 -23.031 -6.637 1 98.44 106 ALA A N 1
ATOM 829 C CA . ALA A 1 106 ? -1.741 -24.234 -5.965 1 98.44 106 ALA A CA 1
ATOM 830 C C . ALA A 1 106 ? -2.35 -25.219 -6.965 1 98.44 106 ALA A C 1
ATOM 832 O O . ALA A 1 106 ? -2.123 -26.422 -6.875 1 98.44 106 ALA A O 1
ATOM 833 N N . PHE A 1 107 ? -3.096 -24.75 -7.871 1 98 107 PHE A N 1
ATOM 834 C CA . PHE A 1 107 ? -3.709 -25.562 -8.914 1 98 107 PHE A CA 1
ATOM 835 C C . PHE A 1 107 ? -2.646 -26.203 -9.797 1 98 107 PHE A C 1
ATOM 837 O O . PHE A 1 107 ? -2.742 -27.391 -10.125 1 98 107 PHE A O 1
ATOM 844 N N . ALA A 1 108 ? -1.636 -25.453 -10.156 1 98 108 ALA A N 1
ATOM 845 C CA . ALA A 1 108 ? -0.556 -25.969 -10.984 1 98 108 ALA A CA 1
ATOM 846 C C . ALA A 1 108 ? 0.225 -27.062 -10.25 1 98 108 ALA A C 1
ATOM 848 O O . ALA A 1 108 ? 0.59 -28.078 -10.844 1 98 108 ALA A O 1
ATOM 849 N N . ARG A 1 109 ? 0.444 -26.828 -9.047 1 97.12 109 ARG A N 1
ATOM 850 C CA . ARG A 1 109 ? 1.167 -27.797 -8.242 1 97.12 109 ARG A CA 1
ATOM 851 C C . ARG A 1 109 ? 0.363 -29.094 -8.094 1 97.12 109 ARG A C 1
ATOM 853 O O . ARG A 1 109 ? 0.925 -30.188 -8.125 1 97.12 109 ARG A O 1
ATOM 860 N N . ALA A 1 110 ? -0.922 -28.969 -7.984 1 97.81 110 ALA A N 1
ATOM 861 C CA . ALA A 1 110 ? -1.791 -30.141 -7.91 1 97.81 110 ALA A CA 1
ATOM 862 C C . ALA A 1 110 ? -1.779 -30.922 -9.227 1 97.81 110 ALA A C 1
ATOM 864 O O . ALA A 1 110 ? -1.722 -32.156 -9.219 1 97.81 110 ALA A O 1
ATOM 865 N N . ARG A 1 111 ? -1.806 -30.297 -10.281 1 96.31 111 ARG A N 1
ATOM 866 C CA . ARG A 1 111 ? -1.76 -30.922 -11.594 1 96.31 111 ARG A CA 1
ATOM 867 C C . ARG A 1 111 ? -0.418 -31.609 -11.82 1 96.31 111 ARG A C 1
ATOM 869 O O . ARG A 1 111 ? -0.366 -32.719 -12.383 1 96.31 111 ARG A O 1
ATOM 876 N N . LEU A 1 112 ? 0.63 -30.953 -11.406 1 95.88 112 LEU A N 1
ATOM 877 C CA . LEU A 1 112 ? 1.964 -31.531 -11.531 1 95.88 112 LEU A CA 1
ATOM 878 C C . LEU A 1 112 ? 2.078 -32.812 -10.719 1 95.88 112 LEU A C 1
ATOM 880 O O . LEU A 1 112 ? 2.645 -33.812 -11.195 1 95.88 112 LEU A O 1
ATOM 884 N N . ALA A 1 113 ? 1.546 -32.812 -9.578 1 96.12 113 ALA A N 1
ATOM 885 C CA . ALA A 1 113 ? 1.559 -34 -8.727 1 96.12 113 ALA A CA 1
ATOM 886 C C . ALA A 1 113 ? 0.793 -35.156 -9.375 1 96.12 113 ALA A C 1
ATOM 888 O O . ALA A 1 113 ? 1.244 -36.312 -9.352 1 96.12 113 ALA A O 1
ATOM 889 N N . ARG A 1 114 ? -0.295 -34.906 -9.977 1 95.06 114 ARG A N 1
ATOM 890 C CA . ARG A 1 114 ? -1.097 -35.875 -10.688 1 95.06 114 ARG A CA 1
ATOM 891 C C . ARG A 1 114 ? -0.343 -36.438 -11.891 1 95.06 114 ARG A C 1
ATOM 893 O O . ARG A 1 114 ? -0.4 -37.656 -12.156 1 95.06 114 ARG A O 1
ATOM 900 N N . CYS A 1 115 ? 0.371 -35.594 -12.523 1 93.75 115 CYS A N 1
ATOM 901 C CA . CYS A 1 115 ? 1.162 -36 -13.68 1 93.75 115 CYS A CA 1
ATOM 902 C C . CYS A 1 115 ? 2.285 -36.938 -13.266 1 93.75 115 CYS A C 1
ATOM 904 O O . CYS A 1 115 ? 2.547 -37.938 -13.945 1 93.75 115 CYS A O 1
ATOM 906 N N . LEU A 1 116 ? 2.895 -36.688 -12.211 1 90.75 116 LEU A N 1
ATOM 907 C CA . LEU A 1 116 ? 3.998 -37.5 -11.711 1 90.75 116 LEU A CA 1
ATOM 908 C C . LEU A 1 116 ? 3.504 -38.844 -11.258 1 90.75 116 LEU A C 1
ATOM 910 O O . LEU A 1 116 ? 4.133 -39.875 -11.547 1 90.75 116 LEU A O 1
ATOM 914 N N . LEU A 1 117 ? 2.326 -38.906 -10.68 1 93.69 117 LEU A N 1
ATOM 915 C CA . LEU A 1 117 ? 1.732 -40.156 -10.258 1 93.69 117 LEU A CA 1
ATOM 916 C C . LEU A 1 117 ? 1.326 -41 -11.461 1 93.69 117 LEU A C 1
ATOM 918 O O . LEU A 1 117 ? 1.562 -42.219 -11.484 1 93.69 117 LEU A O 1
ATOM 922 N N . ALA A 1 118 ? 0.818 -40.312 -12.438 1 91.19 118 ALA A N 1
ATOM 923 C CA . ALA A 1 118 ? 0.396 -41.031 -13.648 1 91.19 118 ALA A CA 1
ATOM 924 C C . ALA A 1 118 ?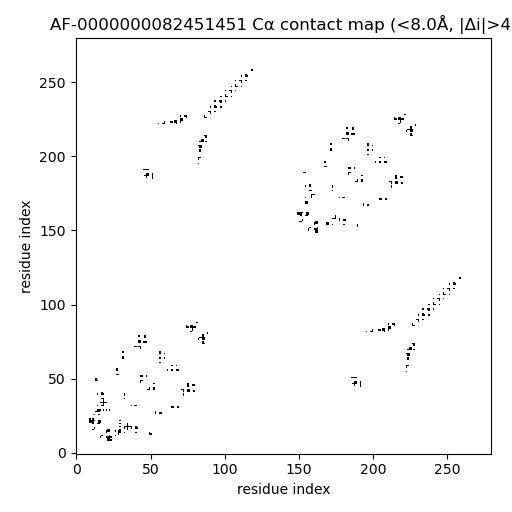 1.594 -41.625 -14.383 1 91.19 118 ALA A C 1
ATOM 926 O O . ALA A 1 118 ? 1.514 -42.719 -14.922 1 91.19 118 ALA A O 1
ATOM 927 N N . ARG A 1 119 ? 2.65 -40.875 -14.406 1 86.81 119 ARG A N 1
ATOM 928 C CA . ARG A 1 119 ? 3.869 -41.375 -15.047 1 86.81 119 ARG A CA 1
ATOM 929 C C . ARG A 1 119 ? 4.441 -42.562 -14.312 1 86.81 119 ARG A C 1
ATOM 931 O O . ARG A 1 119 ? 4.879 -43.531 -14.938 1 86.81 119 ARG A O 1
ATOM 938 N N . LEU A 1 120 ? 4.375 -42.594 -12.984 1 89.12 120 LEU A N 1
ATOM 939 C CA . LEU A 1 120 ? 4.879 -43.688 -12.172 1 89.12 120 LEU A CA 1
ATOM 940 C C . LEU A 1 120 ? 4.039 -44.938 -12.383 1 89.12 120 LEU A C 1
ATOM 942 O O . LEU A 1 120 ? 4.582 -46.031 -12.539 1 89.12 120 LEU A O 1
ATOM 946 N N . VAL A 1 121 ? 2.766 -44.719 -12.516 1 91.31 121 VAL A N 1
ATOM 947 C CA . VAL A 1 121 ? 1.861 -45.844 -12.727 1 91.31 121 VAL A CA 1
ATOM 948 C C . VAL A 1 121 ? 2.08 -46.438 -14.125 1 91.31 121 VAL A C 1
ATOM 950 O O . VAL A 1 121 ? 2.143 -47.656 -14.289 1 91.31 121 VAL A O 1
ATOM 953 N N . LEU A 1 122 ? 2.283 -45.562 -15.117 1 87 122 LEU A N 1
ATOM 954 C CA . LEU A 1 122 ? 2.5 -46 -16.484 1 87 122 LEU A CA 1
ATOM 955 C C . LEU A 1 122 ? 3.807 -46.781 -16.609 1 87 122 LEU A C 1
ATOM 957 O O . LEU A 1 122 ? 3.852 -47.844 -17.25 1 87 122 LEU A O 1
ATOM 961 N N . VAL A 1 123 ? 4.781 -46.375 -15.867 1 86.06 123 VAL A N 1
ATOM 962 C CA . VAL A 1 123 ? 6.078 -47.031 -15.898 1 86.06 123 VAL A CA 1
ATOM 963 C C . VAL A 1 123 ? 5.969 -48.406 -15.242 1 86.06 123 VAL A C 1
ATOM 965 O O . VAL A 1 123 ? 6.516 -49.406 -15.742 1 86.06 123 VAL A O 1
ATOM 968 N N . LEU A 1 124 ? 5.148 -48.5 -14.219 1 89.94 124 LEU A N 1
ATOM 969 C CA . LEU A 1 124 ? 4.957 -49.75 -13.508 1 89.94 124 LEU A CA 1
ATOM 970 C C . LEU A 1 124 ? 4.188 -50.75 -14.367 1 89.94 124 LEU A C 1
ATOM 972 O O . LEU A 1 124 ? 4.551 -51.906 -14.438 1 89.94 124 LEU A O 1
ATOM 976 N N . VAL A 1 125 ? 3.217 -50.219 -15.094 1 86.5 125 VAL A N 1
ATOM 977 C CA . VAL A 1 125 ? 2.387 -51.094 -15.93 1 86.5 125 VAL A CA 1
ATOM 978 C C . VAL A 1 125 ? 3.207 -51.625 -17.109 1 86.5 125 VAL A C 1
ATOM 980 O O . VAL A 1 125 ? 3.152 -52.812 -17.422 1 86.5 125 VAL A O 1
ATOM 983 N N . VAL A 1 126 ? 4.023 -50.781 -17.703 1 84.25 126 VAL A N 1
ATOM 984 C CA . VAL A 1 126 ? 4.848 -51.188 -18.844 1 84.25 126 VAL A CA 1
ATOM 985 C C . VAL A 1 126 ? 5.891 -52.188 -18.391 1 84.25 126 VAL A C 1
ATOM 987 O O . VAL A 1 126 ? 6.148 -53.188 -19.094 1 84.25 126 VAL A O 1
ATOM 990 N N . PHE A 1 127 ? 6.465 -52.031 -17.172 1 86.5 127 PHE A N 1
ATOM 991 C CA . PHE A 1 127 ? 7.453 -52.938 -16.609 1 86.5 127 PHE A CA 1
ATOM 992 C C . PHE A 1 127 ? 6.844 -54.312 -16.359 1 86.5 127 PHE A C 1
ATOM 994 O O . PHE A 1 127 ? 7.441 -55.344 -16.719 1 86.5 127 PHE A O 1
ATOM 1001 N N . LEU A 1 128 ? 5.602 -54.406 -15.891 1 89.75 128 LEU A N 1
ATOM 1002 C CA . LEU A 1 128 ? 4.922 -55.688 -15.602 1 89.75 128 LEU A CA 1
ATOM 1003 C C . LEU A 1 128 ? 4.566 -56.406 -16.891 1 89.75 128 LEU A C 1
ATOM 1005 O O . LEU A 1 128 ? 4.691 -57.625 -16.969 1 89.75 128 LEU A O 1
ATOM 1009 N N . LEU A 1 129 ? 4.191 -55.594 -17.922 1 83.38 129 LEU A N 1
ATOM 1010 C CA . LEU A 1 129 ? 3.865 -56.188 -19.219 1 83.38 129 LEU A CA 1
ATOM 1011 C C . LEU A 1 129 ? 5.109 -56.781 -19.875 1 83.38 129 LEU A C 1
ATOM 1013 O O . LEU A 1 129 ? 5.051 -57.875 -20.453 1 83.38 129 LEU A O 1
ATOM 1017 N N . LEU A 1 130 ? 6.262 -56.094 -19.672 1 82.38 130 LEU A N 1
ATOM 1018 C CA . LEU A 1 130 ? 7.512 -56.562 -20.266 1 82.38 130 LEU A CA 1
ATOM 1019 C C . LEU A 1 130 ? 7.996 -57.812 -19.578 1 82.38 130 LEU A C 1
ATOM 1021 O O . LEU A 1 130 ? 8.445 -58.75 -20.234 1 82.38 130 LEU A O 1
ATOM 1025 N N . ILE A 1 131 ? 7.805 -57.844 -18.234 1 87.38 131 ILE A N 1
ATOM 1026 C CA . ILE A 1 131 ? 8.188 -59.031 -17.469 1 87.38 131 ILE A CA 1
ATOM 1027 C C . ILE A 1 131 ? 7.293 -60.188 -17.875 1 87.38 131 ILE A C 1
ATOM 1029 O O . ILE A 1 131 ? 7.777 -61.312 -18.062 1 87.38 131 ILE A O 1
ATOM 1033 N N . GLY A 1 132 ? 6.039 -59.906 -18.062 1 81.06 132 GLY A N 1
ATOM 1034 C CA . GLY A 1 132 ? 5.105 -60.938 -18.5 1 81.06 132 GLY A CA 1
ATOM 1035 C C . GLY A 1 132 ? 5.418 -61.469 -19.875 1 81.06 132 GLY A C 1
ATOM 1036 O O . GLY A 1 132 ? 5.379 -62.688 -20.078 1 81.06 132 GLY A O 1
ATOM 1037 N N . LEU A 1 133 ? 5.773 -60.719 -20.828 1 78 133 LEU A N 1
ATOM 1038 C CA . LEU A 1 133 ? 6.133 -61.156 -22.188 1 78 133 LEU A CA 1
ATOM 1039 C C . LEU A 1 133 ? 7.414 -61.969 -22.188 1 78 133 LEU A C 1
ATOM 1041 O O . LEU A 1 133 ? 7.512 -62.969 -22.891 1 78 133 LEU A O 1
ATOM 1045 N N . LEU A 1 134 ? 8.352 -61.562 -21.281 1 82.88 134 LEU A N 1
ATOM 1046 C CA . LEU A 1 134 ? 9.602 -62.281 -21.156 1 82.88 134 LEU A CA 1
ATOM 1047 C C . LEU A 1 134 ? 9.367 -63.688 -20.594 1 82.88 134 LEU A C 1
ATOM 1049 O O . LEU A 1 134 ? 9.969 -64.688 -21.047 1 82.88 134 LEU A O 1
ATOM 1053 N N . MET A 1 135 ? 8.344 -63.812 -19.719 1 85.19 135 MET A N 1
ATOM 1054 C CA . MET A 1 135 ? 8.031 -65.125 -19.094 1 85.19 135 MET A CA 1
ATOM 1055 C C . MET A 1 135 ? 7.352 -66.062 -20.094 1 85.19 135 MET A C 1
ATOM 1057 O O . MET A 1 135 ? 7.617 -67.25 -20.094 1 85.19 135 MET A O 1
ATOM 1061 N N . ILE A 1 136 ? 6.59 -65.5 -21.031 1 77.12 136 ILE A N 1
ATOM 1062 C CA . ILE A 1 136 ? 5.891 -66.25 -22.047 1 77.12 136 ILE A CA 1
ATOM 1063 C C . ILE A 1 136 ? 6.883 -66.75 -23.094 1 77.12 136 ILE A C 1
ATOM 1065 O O . ILE A 1 136 ? 6.836 -67.938 -23.5 1 77.12 136 ILE A O 1
ATOM 1069 N N . ILE A 1 137 ? 7.859 -65.938 -23.375 1 76.06 137 ILE A N 1
ATOM 1070 C CA . ILE A 1 137 ? 8.852 -66.312 -24.391 1 76.06 137 ILE A CA 1
ATOM 1071 C C . ILE A 1 137 ? 9.758 -67.375 -23.859 1 76.06 137 ILE A C 1
ATOM 1073 O O . ILE A 1 137 ? 10.102 -68.312 -24.594 1 76.06 137 ILE A O 1
ATOM 1077 N N . ILE A 1 138 ? 10.023 -67.312 -22.578 1 80.69 138 ILE A N 1
ATOM 1078 C CA . ILE A 1 138 ? 10.914 -68.312 -21.984 1 80.69 138 ILE A CA 1
ATOM 1079 C C . ILE A 1 138 ? 10.195 -69.688 -21.875 1 80.69 138 ILE A C 1
ATOM 1081 O O . ILE A 1 138 ? 10.812 -70.75 -22.031 1 80.69 138 ILE A O 1
ATOM 1085 N N . LYS A 1 139 ? 9 -69.75 -21.781 1 81.69 139 LYS A N 1
ATOM 1086 C CA . LYS A 1 139 ? 8.234 -71 -21.625 1 81.69 139 LYS A CA 1
ATOM 1087 C C . LYS A 1 139 ? 7.906 -71.562 -23 1 81.69 139 LYS A C 1
ATOM 1089 O O . LYS A 1 139 ? 7.562 -72.75 -23.078 1 81.69 139 LYS A O 1
ATOM 1094 N N . LEU A 1 140 ? 8.023 -70.812 -24.062 1 59.53 140 LEU A N 1
ATOM 1095 C CA . LEU A 1 140 ? 7.824 -71.438 -25.391 1 59.53 140 LEU A CA 1
ATOM 1096 C C . LEU A 1 140 ? 9.125 -72 -25.922 1 59.53 140 LEU A C 1
ATOM 1098 O O . LEU A 1 140 ? 9.102 -73 -26.641 1 59.53 140 LEU A O 1
ATOM 1102 N N . MET B 1 1 ? -28.297 49.312 33.188 1 27.75 1 MET B N 1
ATOM 1103 C CA . MET B 1 1 ? -27.281 48.438 33.75 1 27.75 1 MET B CA 1
ATOM 1104 C C . MET B 1 1 ? -26.859 47.375 32.75 1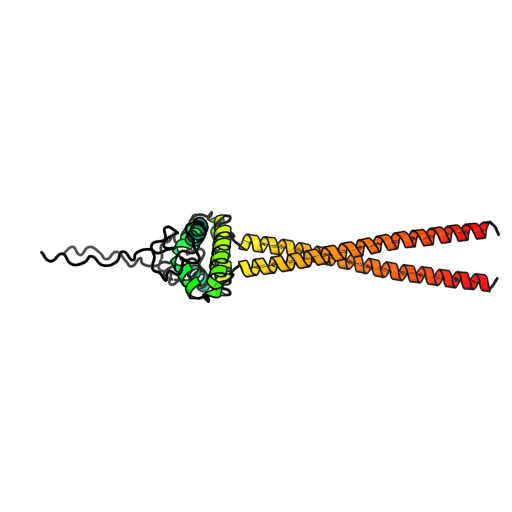 27.75 1 MET B C 1
ATOM 1106 O O . MET B 1 1 ? -27.609 46.438 32.469 1 27.75 1 MET B O 1
ATOM 1110 N N . LYS B 1 2 ? -26.391 47.562 31.609 1 35.03 2 LYS B N 1
ATOM 1111 C CA . LYS B 1 2 ? -26.812 46.906 30.375 1 35.03 2 LYS B CA 1
ATOM 1112 C C . LYS B 1 2 ? -26.188 45.5 30.25 1 35.03 2 LYS B C 1
ATOM 1114 O O . LYS B 1 2 ? -26.078 44.969 29.156 1 35.03 2 LYS B O 1
ATOM 1119 N N . GLY B 1 3 ? -25.5 44.781 31.344 1 31.19 3 GLY B N 1
ATOM 1120 C CA . GLY B 1 3 ? -24.375 43.906 31.031 1 31.19 3 GLY B CA 1
ATOM 1121 C C . GLY B 1 3 ? -24.688 42.875 29.953 1 31.19 3 GLY B C 1
ATOM 1122 O O . GLY B 1 3 ? -25.656 42.125 30.078 1 31.19 3 GLY B O 1
ATOM 1123 N N . VAL B 1 4 ? -24.484 43.156 28.828 1 38 4 VAL B N 1
ATOM 1124 C CA . VAL B 1 4 ? -24.688 42.438 27.562 1 38 4 VAL B CA 1
ATOM 1125 C C . VAL B 1 4 ? -24.188 41 27.688 1 38 4 VAL B C 1
ATOM 1127 O O . VAL B 1 4 ? -23.047 40.781 28.094 1 38 4 VAL B O 1
ATOM 1130 N N . HIS B 1 5 ? -24.906 39.875 27.906 1 35.19 5 HIS B N 1
ATOM 1131 C CA . HIS B 1 5 ? -25.172 38.5 28.219 1 35.19 5 HIS B CA 1
ATOM 1132 C C . HIS B 1 5 ? -24.219 37.562 27.453 1 35.19 5 HIS B C 1
ATOM 1134 O O . HIS B 1 5 ? -23.922 37.812 26.281 1 35.19 5 HIS B O 1
ATOM 1140 N N . GLU B 1 6 ? -23.219 36.688 28.25 1 38.66 6 GLU B N 1
ATOM 1141 C CA . GLU B 1 6 ? -22.016 35.875 28.094 1 38.66 6 GLU B CA 1
ATOM 1142 C C . GLU B 1 6 ? -22.156 34.938 26.891 1 38.66 6 GLU B C 1
ATOM 1144 O O . GLU B 1 6 ? -22.922 33.969 26.938 1 38.66 6 GLU B O 1
ATOM 1149 N N . PRO B 1 7 ? -22.609 35.094 25.875 1 41.69 7 PRO B N 1
ATOM 1150 C CA . PRO B 1 7 ? -22.75 34.031 24.891 1 41.69 7 PRO B CA 1
ATOM 1151 C C . PRO B 1 7 ? -21.484 33.156 24.797 1 41.69 7 PRO B C 1
ATOM 1153 O O . PRO B 1 7 ? -20.375 33.688 24.766 1 41.69 7 PRO B O 1
ATOM 1156 N N . ARG B 1 8 ? -21.438 31.812 25.297 1 40.06 8 ARG B N 1
ATOM 1157 C CA . ARG B 1 8 ? -20.734 30.578 25.641 1 40.06 8 ARG B CA 1
ATOM 1158 C C . ARG B 1 8 ? -19.484 30.391 24.797 1 40.06 8 ARG B C 1
ATOM 1160 O O . ARG B 1 8 ? -19.328 31.047 23.766 1 40.06 8 ARG B O 1
ATOM 1167 N N . ALA B 1 9 ? -18.391 29.328 25.109 1 43.62 9 ALA B N 1
ATOM 1168 C CA . ALA B 1 9 ? -17.344 28.328 25.141 1 43.62 9 ALA B CA 1
ATOM 1169 C C . ALA B 1 9 ? -17.203 27.641 23.781 1 43.62 9 ALA B C 1
ATOM 1171 O O . ALA B 1 9 ? -17.5 26.453 23.641 1 43.62 9 ALA B O 1
ATOM 1172 N N . SER B 1 10 ? -17.562 27.922 22.938 1 47.66 10 SER B N 1
ATOM 1173 C CA . SER B 1 10 ? -17.719 27.094 21.75 1 47.66 10 SER B CA 1
ATOM 1174 C C . SER B 1 10 ? -16.375 26.562 21.25 1 47.66 10 SER B C 1
ATOM 1176 O O . SER B 1 10 ? -16.094 26.609 20.047 1 47.66 10 SER B O 1
ATOM 1178 N N . SER B 1 11 ? -15.414 26.094 22.094 1 54.72 11 SER B N 1
ATOM 1179 C CA . SER B 1 11 ? -14.055 26 21.562 1 54.72 11 SER B CA 1
ATOM 1180 C C . SER B 1 11 ? -13.852 24.703 20.797 1 54.72 11 SER B C 1
ATOM 1182 O O . SER B 1 11 ? -12.734 24.391 20.359 1 54.72 11 SER B O 1
ATOM 1184 N N . SER B 1 12 ? -14.453 23.672 20.594 1 60.72 12 SER B N 1
ATOM 1185 C CA . SER B 1 12 ? -14 22.281 20.672 1 60.72 12 SER B CA 1
ATOM 1186 C C . SER B 1 12 ? -13.273 21.859 19.391 1 60.72 12 SER B C 1
ATOM 1188 O O . SER B 1 12 ? -12.695 20.781 19.328 1 60.72 12 SER B O 1
ATOM 1190 N N . CYS B 1 13 ? -12.547 21.688 18.5 1 64.88 13 CYS B N 1
ATOM 1191 C CA . CYS B 1 13 ? -11.766 20.969 17.5 1 64.88 13 CYS B CA 1
ATOM 1192 C C . CYS B 1 13 ? -10.273 21.062 17.812 1 64.88 13 CYS B C 1
ATOM 1194 O O . CYS B 1 13 ? -9.844 21.922 18.594 1 64.88 13 CYS B O 1
ATOM 1196 N N . ALA B 1 14 ? -9.547 19.547 17.578 1 49.34 14 ALA B N 1
ATOM 1197 C CA . ALA B 1 14 ? -10.273 19.344 16.344 1 49.34 14 ALA B CA 1
ATOM 1198 C C . ALA B 1 14 ? -11.219 18.141 16.453 1 49.34 14 ALA B C 1
ATOM 1200 O O . ALA B 1 14 ? -12.297 18.141 15.859 1 49.34 14 ALA B O 1
ATOM 1201 N N . ALA B 1 15 ? -10.539 17.703 16.547 1 67.31 15 ALA B N 1
ATOM 1202 C CA . ALA B 1 15 ? -11.492 16.594 16.625 1 67.31 15 ALA B CA 1
ATOM 1203 C C . ALA B 1 15 ? -12.125 16.516 18.016 1 67.31 15 ALA B C 1
ATOM 1205 O O . ALA B 1 15 ? -11.422 16.375 19.016 1 67.31 15 ALA B O 1
ATOM 1206 N N . CYS B 1 16 ? -13.234 16.875 18.281 1 56.38 16 CYS B N 1
ATOM 1207 C CA . CYS B 1 16 ? -14.008 17.594 19.297 1 56.38 16 CYS B CA 1
ATOM 1208 C C . CYS B 1 16 ? -13.266 17.609 20.625 1 56.38 16 CYS B C 1
ATOM 1210 O O . CYS B 1 16 ? -13.031 16.562 21.234 1 56.38 16 CYS B O 1
ATOM 1212 N N . LYS B 1 17 ? -13.414 18.703 21.375 1 47.03 17 LYS B N 1
ATOM 1213 C CA . LYS B 1 17 ? -11.977 18.891 21.547 1 47.03 17 LYS B CA 1
ATOM 1214 C C . LYS B 1 17 ? -11.344 17.688 22.25 1 47.03 17 LYS B C 1
ATOM 1216 O O . LYS B 1 17 ? -10.188 17.344 21.984 1 47.03 17 LYS B O 1
ATOM 1221 N N . PHE B 1 18 ? -10.008 16.281 20.703 1 59.09 18 PHE B N 1
ATOM 1222 C CA . PHE B 1 18 ? -9.406 14.961 20.531 1 59.09 18 PHE B CA 1
ATOM 1223 C C . PHE B 1 18 ? -9.797 14.039 21.688 1 59.09 18 PHE B C 1
ATOM 1225 O O . PHE B 1 18 ? -9.289 14.18 22.797 1 59.09 18 PHE B O 1
ATOM 1232 N N . LEU B 1 19 ? -11.867 14.32 21.734 1 70.75 19 LEU B N 1
ATOM 1233 C CA . LEU B 1 19 ? -13.008 13.406 21.781 1 70.75 19 LEU B CA 1
ATOM 1234 C C . LEU B 1 19 ? -13.773 13.57 23.094 1 70.75 19 LEU B C 1
ATOM 1236 O O . LEU B 1 19 ? -14.445 12.641 23.547 1 70.75 19 LEU B O 1
ATOM 1240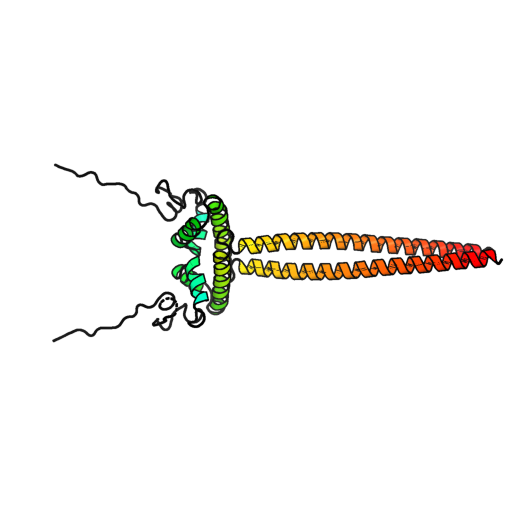 N N . LYS B 1 20 ? -13.031 15.289 23.562 1 64.44 20 LYS B N 1
ATOM 1241 C CA . LYS B 1 20 ? -13.867 15.383 24.766 1 64.44 20 LYS B CA 1
ATOM 1242 C C . LYS B 1 20 ? -15.055 16.328 24.531 1 64.44 20 LYS B C 1
ATOM 1244 O O . LYS B 1 20 ? -15.281 17.25 25.312 1 64.44 20 LYS B O 1
ATOM 1249 N N . ARG B 1 21 ? -15.539 16.062 23.484 1 57.91 21 ARG B N 1
ATOM 1250 C CA . ARG B 1 21 ? -16.328 16.391 22.297 1 57.91 21 ARG B CA 1
ATOM 1251 C C . ARG B 1 21 ? -17.516 17.266 22.656 1 57.91 21 ARG B C 1
ATOM 1253 O O . ARG B 1 21 ? -18.641 16.781 22.812 1 57.91 21 ARG B O 1
ATOM 1260 N N . ARG B 1 22 ? -17.312 18.75 23.656 1 74.81 22 ARG B N 1
ATOM 1261 C CA . ARG B 1 22 ? -18.328 19.719 23.25 1 74.81 22 ARG B CA 1
ATOM 1262 C C . ARG B 1 22 ? -17.891 20.469 22 1 74.81 22 ARG B C 1
ATOM 1264 O O . ARG B 1 22 ? -16.797 21.016 21.953 1 74.81 22 ARG B O 1
ATOM 1271 N N . CYS B 1 23 ? -18.812 19.969 20.312 1 83.5 23 CYS B N 1
ATOM 1272 C CA . CYS B 1 23 ? -18.578 20.594 19.016 1 83.5 23 CYS B CA 1
ATOM 1273 C C . CYS B 1 23 ? -19.891 21.062 18.406 1 83.5 23 CYS B C 1
ATOM 1275 O O . CYS B 1 23 ? -20.938 21.016 19.047 1 83.5 23 CYS B O 1
ATOM 1277 N N . ILE B 1 24 ? -19.844 21.438 17.172 1 85.88 24 ILE B N 1
ATOM 1278 C CA . ILE B 1 24 ? -21.047 21.844 16.469 1 85.88 24 ILE B CA 1
ATOM 1279 C C . ILE B 1 24 ? -21.75 20.625 15.891 1 85.88 24 ILE B 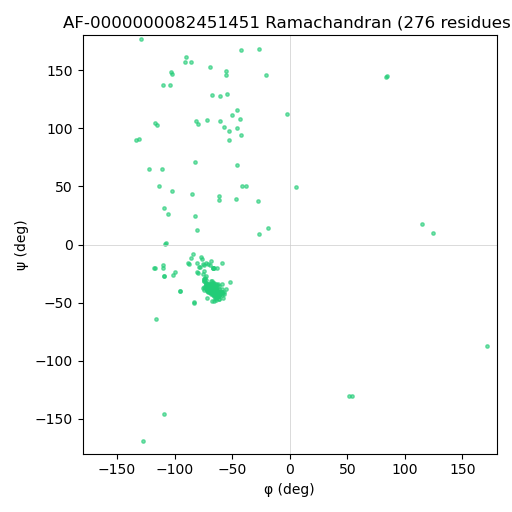C 1
ATOM 1281 O O . ILE B 1 24 ? -21.125 19.594 15.633 1 85.88 24 ILE B O 1
ATOM 1285 N N . PRO B 1 25 ? -23.078 20.625 15.594 1 86.62 25 PRO B N 1
ATOM 1286 C CA . PRO B 1 25 ? -23.844 19.484 15.086 1 86.62 25 PRO B CA 1
ATOM 1287 C C . PRO B 1 25 ? -23.359 19.016 13.711 1 86.62 25 PRO B C 1
ATOM 1289 O O . PRO B 1 25 ? -23.578 17.859 13.344 1 86.62 25 PRO B O 1
ATOM 1292 N N . THR B 1 26 ? -22.672 19.875 13.039 1 89.94 26 THR B N 1
ATOM 1293 C CA . THR B 1 26 ? -22.266 19.547 11.672 1 89.94 26 THR B CA 1
ATOM 1294 C C . THR B 1 26 ? -20.781 19.219 11.609 1 89.94 26 THR B C 1
ATOM 1296 O O . THR B 1 26 ? -20.141 19.422 10.578 1 89.94 26 THR B O 1
ATOM 1299 N N . CYS B 1 27 ? -20.359 18.797 12.68 1 93.25 27 CYS B N 1
ATOM 1300 C CA . CYS B 1 27 ? -18.938 18.484 12.766 1 93.25 27 CYS B CA 1
ATOM 1301 C C . CYS B 1 27 ? -18.562 17.391 11.766 1 93.25 27 CYS B C 1
ATOM 1303 O O . CYS B 1 27 ? -19.156 16.297 11.781 1 93.25 27 CYS B O 1
ATOM 1305 N N . ILE B 1 28 ? -17.562 17.609 10.961 1 94.94 28 ILE B N 1
ATOM 1306 C CA . ILE B 1 28 ? -17.188 16.703 9.867 1 94.94 28 ILE B CA 1
ATOM 1307 C C . ILE B 1 28 ? -16.469 15.484 10.43 1 94.94 28 ILE B C 1
ATOM 1309 O O . ILE B 1 28 ? -16.344 14.469 9.75 1 94.94 28 ILE B O 1
ATOM 1313 N N . PHE B 1 29 ? -16.078 15.562 11.688 1 96.5 29 PHE B N 1
ATOM 1314 C CA . PHE B 1 29 ? -15.297 14.492 12.289 1 96.5 29 PHE B CA 1
ATOM 1315 C C . PHE B 1 29 ? -16.172 13.578 13.133 1 96.5 29 PHE B C 1
ATOM 1317 O O . PHE B 1 29 ? -15.891 12.391 13.273 1 96.5 29 PHE B O 1
ATOM 1324 N N . ALA B 1 30 ? -17.344 14.039 13.648 1 94.19 30 ALA B N 1
ATOM 1325 C CA . ALA B 1 30 ? -18.125 13.383 14.695 1 94.19 30 ALA B CA 1
ATOM 1326 C C . ALA B 1 30 ? -18.656 12.031 14.219 1 94.19 30 ALA B C 1
ATOM 1328 O O . ALA B 1 30 ? -18.594 11.047 14.961 1 94.19 30 ALA B O 1
ATOM 1329 N N . PRO B 1 31 ? -19.109 12 12.969 1 94.31 31 PRO B N 1
ATOM 1330 C CA . PRO B 1 31 ? -19.656 10.719 12.547 1 94.31 31 PRO B CA 1
ATOM 1331 C C . PRO B 1 31 ? -18.594 9.633 12.398 1 94.31 31 PRO B C 1
ATOM 1333 O O . PRO B 1 31 ? -18.922 8.438 12.445 1 94.31 31 PRO B O 1
ATOM 1336 N N . TYR B 1 32 ? -17.297 10.078 12.297 1 95.94 32 TYR B N 1
ATOM 1337 C CA . TYR B 1 32 ? -16.312 9.109 11.828 1 95.94 32 TYR B CA 1
ATOM 1338 C C . TYR B 1 32 ? -15.25 8.859 12.883 1 95.94 32 TYR B C 1
ATOM 1340 O O . TYR B 1 32 ? -14.523 7.867 12.82 1 95.94 32 TYR B O 1
ATOM 1348 N N . PHE B 1 33 ? -15.188 9.828 13.781 1 96.81 33 PHE B N 1
ATOM 1349 C CA . PHE B 1 33 ? -14.258 9.688 14.891 1 96.81 33 PHE B CA 1
ATOM 1350 C C . PHE B 1 33 ? -15.008 9.633 16.219 1 96.81 33 PHE B C 1
ATOM 1352 O O . PHE B 1 33 ? -15.406 10.672 16.75 1 96.81 33 PHE B O 1
ATOM 1359 N N . ARG B 1 34 ? -15.102 8.539 16.75 1 93.62 34 ARG B N 1
ATOM 1360 C CA . ARG B 1 34 ? -15.914 8.305 17.938 1 93.62 34 ARG B CA 1
ATOM 1361 C C . ARG B 1 34 ? -15.086 8.492 19.203 1 93.62 34 ARG B C 1
ATOM 1363 O O . ARG B 1 34 ? -13.891 8.188 19.219 1 93.62 34 ARG B O 1
ATOM 1370 N N . SER B 1 35 ? -15.766 8.766 20.297 1 91.88 35 SER B N 1
ATOM 1371 C CA . SER B 1 35 ? -15.094 9.016 21.578 1 91.88 35 SER B CA 1
ATOM 1372 C C . SER B 1 35 ? -14.57 7.719 22.188 1 91.88 35 SER B C 1
ATOM 1374 O O . SER B 1 35 ? -13.641 7.738 23 1 91.88 35 SER B O 1
ATOM 1376 N N . ASP B 1 36 ? -15.258 6.645 21.703 1 92.75 36 ASP B N 1
ATOM 1377 C CA . ASP B 1 36 ? -14.852 5.355 22.25 1 92.75 36 ASP B CA 1
ATOM 1378 C C . ASP B 1 36 ? -13.594 4.836 21.562 1 92.75 36 ASP B C 1
ATOM 1380 O O . ASP B 1 36 ? -12.961 3.893 22.031 1 92.75 36 ASP B O 1
ATOM 1384 N N . GLU B 1 37 ? -13.242 5.418 20.391 1 93.62 37 GLU B N 1
ATOM 1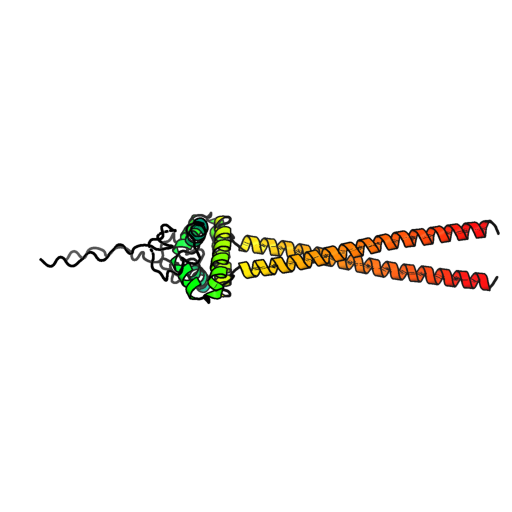385 C CA . GLU B 1 37 ? -12.039 5.031 19.656 1 93.62 37 GLU B CA 1
ATOM 1386 C C . GLU B 1 37 ? -11.109 6.227 19.453 1 93.62 37 GLU B C 1
ATOM 1388 O O . GLU B 1 37 ? -10.852 6.633 18.312 1 93.62 37 GLU B O 1
ATOM 1393 N N . PRO B 1 38 ? -10.586 6.758 20.531 1 95.06 38 PRO B N 1
ATOM 1394 C CA . PRO B 1 38 ? -9.797 7.988 20.438 1 95.06 38 PRO B CA 1
ATOM 1395 C C . PRO B 1 38 ? -8.492 7.797 19.672 1 95.06 38 PRO B C 1
ATOM 1397 O O . PRO B 1 38 ? -7.953 8.758 19.125 1 95.06 38 PRO B O 1
ATOM 1400 N N . LYS B 1 39 ? -8.031 6.508 19.562 1 96.81 39 LYS B N 1
ATOM 1401 C CA . LYS B 1 39 ? -6.766 6.227 18.906 1 96.81 39 LYS B CA 1
ATOM 1402 C C . LYS B 1 39 ? -6.855 6.52 17.406 1 96.81 39 LYS B C 1
ATOM 1404 O O . LYS B 1 39 ? -5.871 6.926 16.781 1 96.81 39 LYS B O 1
ATOM 1409 N N . LYS B 1 40 ? -8.047 6.32 16.922 1 96.94 40 LYS B N 1
ATOM 1410 C CA . LYS B 1 40 ? -8.25 6.52 15.5 1 96.94 40 LYS B CA 1
ATOM 1411 C C . LYS B 1 40 ? -7.969 7.965 15.094 1 96.94 40 LYS B C 1
ATOM 1413 O O . LYS B 1 40 ? -7.207 8.219 14.156 1 96.94 40 LYS B O 1
ATOM 1418 N N . PHE B 1 41 ? -8.492 8.82 15.844 1 97.19 41 PHE B N 1
ATOM 1419 C CA . PHE B 1 41 ? -8.289 10.227 15.539 1 97.19 41 PHE B CA 1
ATOM 1420 C C . PHE B 1 41 ? -6.855 10.648 15.852 1 97.19 41 PHE B C 1
ATOM 1422 O O . PHE B 1 41 ? -6.258 11.43 15.109 1 97.19 41 PHE B O 1
ATOM 1429 N N . ALA B 1 42 ? -6.352 10.133 16.938 1 97.62 42 ALA B N 1
ATOM 1430 C CA . ALA B 1 42 ? -5.004 10.492 17.359 1 97.62 42 ALA B CA 1
ATOM 1431 C C . ALA B 1 42 ? -3.98 10.188 16.281 1 97.62 42 ALA B C 1
ATOM 1433 O O . ALA B 1 42 ? -3.105 11.008 15.992 1 97.62 42 ALA B O 1
ATOM 1434 N N . LYS B 1 43 ? -4.199 8.961 15.625 1 97.44 43 LYS B N 1
ATOM 1435 C CA . LYS B 1 43 ? -3.271 8.531 14.578 1 97.44 43 LYS B CA 1
ATOM 1436 C C . LYS B 1 43 ? -3.375 9.43 13.352 1 97.44 43 LYS B C 1
ATOM 1438 O O . LYS B 1 43 ? -2.359 9.891 12.828 1 97.44 43 LYS B O 1
ATOM 1443 N N . VAL B 1 44 ? -4.547 9.758 13.031 1 98.19 44 VAL B N 1
ATOM 1444 C CA . VAL B 1 44 ? -4.816 10.523 11.82 1 98.19 44 VAL B CA 1
ATOM 1445 C C . VAL B 1 44 ? -4.352 11.961 12.008 1 98.19 44 VAL B C 1
ATOM 1447 O O . VAL B 1 44 ? -3.742 12.547 11.102 1 98.19 44 VAL B O 1
ATOM 1450 N N . HIS B 1 45 ? -4.609 12.414 13.156 1 97 45 HIS B N 1
ATOM 1451 C CA . HIS B 1 45 ? -4.242 13.789 13.477 1 97 45 HIS B CA 1
ATOM 1452 C C . HIS B 1 45 ? -2.729 13.969 13.477 1 97 45 HIS B C 1
ATOM 1454 O O . HIS B 1 45 ? -2.217 14.977 13 1 97 45 HIS B O 1
ATOM 1460 N N . LYS B 1 46 ? -2.021 13.023 14.039 1 96.5 46 LYS B N 1
ATOM 1461 C CA . LYS B 1 46 ? -0.57 13.102 14.164 1 96.5 46 LYS B CA 1
ATOM 1462 C C . LYS B 1 46 ? 0.104 13.125 12.797 1 96.5 46 LYS B C 1
ATOM 1464 O O . LYS B 1 46 ? 1.113 13.805 12.609 1 96.5 46 LYS B O 1
ATOM 1469 N N . VAL B 1 47 ? -0.538 12.367 11.844 1 97.75 47 VAL B N 1
ATOM 1470 C CA . VAL B 1 47 ? 0.141 12.156 10.57 1 97.75 47 VAL B CA 1
ATOM 1471 C C . VAL B 1 47 ? -0.338 13.195 9.555 1 97.75 47 VAL B C 1
ATOM 1473 O O . VAL B 1 47 ? 0.469 13.781 8.828 1 97.75 47 VAL B O 1
ATOM 1476 N N . PHE B 1 48 ? -1.572 13.484 9.555 1 97.75 48 PHE B N 1
ATOM 1477 C CA . PHE B 1 48 ? -2.129 14.297 8.484 1 97.75 48 PHE B CA 1
ATOM 1478 C C . PHE B 1 48 ? -2.5 15.688 8.984 1 97.75 48 PHE B C 1
ATOM 1480 O O . PHE B 1 48 ? -2.543 16.641 8.211 1 97.75 48 PHE B O 1
ATOM 1487 N N . GLY B 1 49 ? -2.789 15.781 10.234 1 96.62 49 GLY B N 1
ATOM 1488 C CA . GLY B 1 49 ? -3.318 17.031 10.766 1 96.62 49 GLY B CA 1
ATOM 1489 C C . GLY B 1 49 ? -4.816 17.156 10.578 1 96.62 49 GLY B C 1
ATOM 1490 O O . GLY B 1 49 ? -5.363 16.719 9.562 1 96.62 49 GLY B O 1
ATOM 1491 N N . ALA B 1 50 ? -5.48 17.734 11.508 1 95.06 50 ALA B N 1
ATOM 1492 C CA . ALA B 1 50 ? -6.934 17.875 11.5 1 95.06 50 ALA B CA 1
ATOM 1493 C C . ALA B 1 50 ? -7.406 18.703 10.32 1 95.06 50 ALA B C 1
ATOM 1495 O O . ALA B 1 50 ? -8.422 18.391 9.688 1 95.06 50 ALA B O 1
ATOM 1496 N N . SER B 1 51 ? -6.543 19.641 10.008 1 94 51 SER B N 1
ATOM 1497 C CA . SER B 1 51 ? -6.934 20.547 8.938 1 94 51 SER B CA 1
ATOM 1498 C C . SER B 1 51 ? -6.906 19.844 7.582 1 94 51 SER B C 1
ATOM 1500 O O . SER B 1 51 ? -7.848 19.953 6.797 1 94 51 SER B O 1
ATOM 1502 N N . ASN B 1 52 ? -5.859 19.125 7.352 1 95.5 52 ASN B N 1
ATOM 1503 C CA . ASN B 1 52 ? -5.73 18.422 6.078 1 95.5 52 ASN B CA 1
ATOM 1504 C C . ASN B 1 52 ? -6.777 17.328 5.938 1 95.5 52 ASN B C 1
ATOM 1506 O O . ASN B 1 52 ? -7.309 17.109 4.848 1 95.5 52 ASN B O 1
ATOM 1510 N N . VAL B 1 53 ? -7.074 16.688 7.094 1 97.19 53 VAL B N 1
ATOM 1511 C CA . VAL B 1 53 ? -8.086 15.633 7.086 1 97.19 53 VAL B CA 1
ATOM 1512 C C . VAL B 1 53 ? -9.445 16.219 6.738 1 97.19 53 VAL B C 1
ATOM 1514 O O . VAL B 1 53 ? -10.203 15.648 5.949 1 97.19 53 VAL B O 1
ATOM 1517 N N . SER B 1 54 ? -9.789 17.344 7.254 1 96 54 SER B N 1
ATOM 1518 C CA . SER B 1 54 ? -11.047 18.016 6.969 1 96 54 SER B CA 1
ATOM 1519 C C . SER B 1 54 ? -11.164 18.359 5.488 1 96 54 SER B C 1
ATOM 1521 O O . SER B 1 54 ? -12.219 18.172 4.883 1 96 54 SER B O 1
ATOM 1523 N N . LYS B 1 55 ? -9.945 18.844 4.984 1 96.12 55 LYS B N 1
ATOM 1524 C CA . LYS B 1 55 ? -9.93 19.188 3.564 1 96.12 55 LYS B CA 1
ATOM 1525 C C . LYS B 1 55 ? -10.211 17.969 2.703 1 96.12 55 LYS B C 1
ATOM 1527 O O . LYS B 1 55 ? -10.977 18.031 1.736 1 96.12 55 LYS B O 1
ATOM 1532 N N . ILE B 1 56 ? -9.664 16.766 3.02 1 96.62 56 ILE B N 1
ATOM 1533 C CA . ILE B 1 56 ? -9.828 15.523 2.264 1 96.62 56 ILE B CA 1
ATOM 1534 C C . ILE B 1 56 ? -11.289 15.062 2.346 1 96.62 56 ILE B C 1
ATOM 1536 O O . ILE B 1 56 ? -11.875 14.664 1.339 1 96.62 56 ILE B O 1
ATOM 1540 N N . LEU B 1 57 ? -11.898 15.234 3.559 1 97.12 57 LEU B N 1
ATOM 1541 C CA . LEU B 1 57 ? -13.25 14.734 3.773 1 97.12 57 LEU B CA 1
ATOM 1542 C C . LEU B 1 57 ? -14.281 15.602 3.047 1 97.12 57 LEU B C 1
ATOM 1544 O O . LEU B 1 57 ? -15.305 15.094 2.592 1 97.12 57 LEU B O 1
ATOM 1548 N N . ILE B 1 58 ? -13.898 16.797 2.924 1 96.06 58 ILE B N 1
ATOM 1549 C CA . ILE B 1 58 ? -14.805 17.719 2.242 1 96.06 58 ILE B CA 1
ATOM 1550 C C . ILE B 1 58 ? -14.789 17.438 0.74 1 96.06 58 ILE B C 1
ATOM 1552 O O . ILE B 1 58 ? -15.805 17.594 0.062 1 96.06 58 ILE B O 1
ATOM 1556 N N . GLU B 1 59 ? -13.641 16.953 0.264 1 94.94 59 GLU B N 1
ATOM 1557 C CA . GLU B 1 59 ? -13.469 16.734 -1.168 1 94.94 59 GLU B CA 1
ATOM 1558 C C . GLU B 1 59 ? -14.148 15.438 -1.611 1 94.94 59 GLU B C 1
ATOM 1560 O O . GLU B 1 59 ? -14.453 15.258 -2.793 1 94.94 59 GLU B O 1
ATOM 1565 N N . VAL B 1 60 ? -14.477 14.445 -0.747 1 97.31 60 VAL B N 1
ATOM 1566 C CA . VAL B 1 60 ? -15.047 13.148 -1.112 1 97.31 60 VAL B CA 1
ATOM 1567 C C . VAL B 1 60 ? -16.547 13.141 -0.822 1 97.31 60 VAL B C 1
ATOM 1569 O O . VAL B 1 60 ? -17.016 13.844 0.077 1 97.31 60 VAL B O 1
ATOM 1572 N N . PRO B 1 61 ? -17.266 12.438 -1.638 1 96.69 61 PRO B N 1
ATOM 1573 C CA . PRO B 1 61 ? -18.703 12.297 -1.342 1 96.69 61 PRO B CA 1
ATOM 1574 C C . PRO B 1 61 ? -18.953 11.742 0.057 1 96.69 61 PRO B C 1
ATOM 1576 O O . PRO B 1 61 ? -18.156 10.953 0.571 1 96.69 61 PRO B O 1
ATOM 1579 N N . GLU B 1 62 ? -20.062 12.125 0.684 1 96.06 62 GLU B N 1
ATOM 1580 C CA . GLU B 1 62 ? -20.422 11.75 2.049 1 96.06 62 GLU B CA 1
ATOM 1581 C C . GLU B 1 62 ? -20.422 10.227 2.215 1 96.06 62 GLU B C 1
ATOM 1583 O O . GLU B 1 62 ? -20.016 9.711 3.26 1 96.06 62 GLU B O 1
ATOM 1588 N N . GLU B 1 63 ? -20.906 9.547 1.125 1 97.31 63 GLU B N 1
ATOM 1589 C CA . GLU B 1 63 ? -21.031 8.102 1.21 1 97.31 63 GLU B CA 1
ATOM 1590 C C . GLU B 1 63 ? -19.672 7.418 1.274 1 97.31 63 GLU B C 1
ATOM 1592 O O . GLU B 1 63 ? -19.578 6.25 1.661 1 97.31 63 GLU B O 1
ATOM 1597 N N . GLN B 1 64 ? -18.656 8.211 0.942 1 98.06 64 GLN B N 1
ATOM 1598 C CA . GLN B 1 64 ? -17.312 7.621 0.881 1 98.06 64 GLN B CA 1
ATOM 1599 C C . GLN B 1 64 ? -16.453 8.109 2.039 1 98.06 64 GLN B C 1
ATOM 1601 O O . GLN B 1 64 ? -15.289 7.707 2.166 1 98.06 64 GLN B O 1
ATOM 1606 N N . ARG B 1 65 ? -16.922 8.922 2.928 1 98 65 ARG B N 1
ATOM 1607 C CA . ARG B 1 65 ? -16.125 9.547 3.986 1 98 65 ARG B CA 1
ATOM 1608 C C . ARG B 1 65 ? -15.68 8.508 5.012 1 98 65 ARG B C 1
ATOM 1610 O O . ARG B 1 65 ? -14.562 8.594 5.535 1 98 65 ARG B O 1
ATOM 1617 N N . GLU B 1 66 ? -16.594 7.605 5.219 1 96.81 66 GLU B N 1
ATOM 1618 C CA . GLU B 1 66 ? -16.234 6.555 6.164 1 96.81 66 GLU B CA 1
ATOM 1619 C C . GLU B 1 66 ? -15.023 5.762 5.664 1 96.81 66 GLU B C 1
ATOM 1621 O O . GLU B 1 66 ? -14.086 5.512 6.418 1 96.81 66 GLU B O 1
ATOM 1626 N N . ASP B 1 67 ? -15.125 5.375 4.324 1 97.69 67 ASP B N 1
ATOM 1627 C CA . ASP B 1 67 ? -14.008 4.656 3.717 1 97.69 67 ASP B CA 1
ATOM 1628 C C . ASP B 1 67 ? -12.734 5.508 3.723 1 97.69 67 ASP B C 1
ATOM 1630 O O . ASP B 1 67 ? -11.641 4.988 3.924 1 97.69 67 ASP B O 1
ATOM 1634 N N . THR B 1 68 ? -12.875 6.797 3.549 1 98.56 68 THR B N 1
ATOM 1635 C CA . THR B 1 68 ? -11.742 7.715 3.51 1 98.56 68 THR B CA 1
ATOM 1636 C C . THR B 1 68 ? -11.062 7.797 4.875 1 98.56 68 THR B C 1
ATOM 1638 O O . THR B 1 68 ? -9.836 7.711 4.973 1 98.56 68 THR B O 1
ATOM 1641 N N . VAL B 1 69 ? -11.891 7.852 5.867 1 98.25 69 VAL B N 1
ATOM 1642 C CA . VAL B 1 69 ? -11.367 7.949 7.227 1 98.25 69 VAL B CA 1
ATOM 1643 C C . VAL B 1 69 ? -10.648 6.656 7.602 1 98.25 69 VAL B C 1
ATOM 1645 O O . VAL B 1 69 ? -9.578 6.691 8.219 1 98.25 69 VAL B O 1
ATOM 1648 N N . ASN B 1 70 ? -11.289 5.531 7.172 1 97.56 70 ASN B N 1
ATOM 1649 C CA . ASN B 1 70 ? -10.656 4.246 7.445 1 97.56 70 ASN B CA 1
ATOM 1650 C C . ASN B 1 70 ? -9.32 4.105 6.715 1 97.56 70 ASN B C 1
ATOM 1652 O O . ASN B 1 70 ? -8.352 3.592 7.273 1 97.56 70 ASN B O 1
ATOM 1656 N N . SER B 1 71 ? -9.281 4.582 5.531 1 98.31 71 SER B N 1
ATOM 1657 C CA . SER B 1 71 ? -8.055 4.527 4.746 1 98.31 71 SER B CA 1
ATOM 1658 C C . SER B 1 71 ? -6.984 5.445 5.332 1 98.31 71 SER B C 1
ATOM 1660 O O . SER B 1 71 ? -5.816 5.062 5.426 1 98.31 71 SER B O 1
ATOM 1662 N N . LEU B 1 72 ? -7.41 6.594 5.781 1 98.38 72 LEU B N 1
ATOM 1663 C CA . LEU B 1 72 ? -6.484 7.535 6.406 1 98.38 72 LEU B CA 1
ATOM 1664 C C . LEU B 1 72 ? -5.91 6.957 7.695 1 98.38 72 LEU B C 1
ATOM 1666 O O . LEU B 1 72 ? -4.715 7.09 7.965 1 98.38 72 LEU B O 1
ATOM 1670 N N . ALA B 1 73 ? -6.824 6.359 8.422 1 98.06 73 ALA B N 1
ATOM 1671 C CA . ALA B 1 73 ? -6.395 5.77 9.688 1 98.06 73 ALA B CA 1
ATOM 1672 C C . ALA B 1 73 ? -5.379 4.656 9.453 1 98.06 73 ALA B C 1
ATOM 1674 O O . ALA B 1 73 ? -4.387 4.551 10.18 1 98.06 73 ALA B O 1
ATOM 1675 N N . TYR B 1 74 ? -5.645 3.742 8.414 1 97.88 74 TYR B N 1
ATOM 1676 C CA . TYR B 1 74 ? -4.723 2.67 8.062 1 97.88 74 TYR B CA 1
ATOM 1677 C C . TYR B 1 74 ? -3.363 3.232 7.66 1 97.88 74 TYR B C 1
ATOM 1679 O O . TYR B 1 74 ? -2.326 2.74 8.109 1 97.88 74 TYR B O 1
ATOM 1687 N N . GLU B 1 75 ? -3.359 4.348 6.879 1 98.12 75 GLU B N 1
ATOM 1688 C CA . GLU B 1 75 ? -2.127 4.961 6.395 1 98.12 75 GLU B CA 1
ATOM 1689 C C . GLU B 1 75 ? -1.37 5.648 7.527 1 98.12 75 GLU B C 1
ATOM 1691 O O . GLU B 1 75 ? -0.14 5.59 7.586 1 98.12 75 GLU B O 1
ATOM 1696 N N . ALA B 1 76 ? -2.148 6.23 8.344 1 98.31 76 ALA B N 1
ATOM 1697 C CA . ALA B 1 76 ? -1.523 6.879 9.492 1 98.31 76 ALA B CA 1
ATOM 1698 C C . ALA B 1 76 ? -0.834 5.859 10.391 1 98.31 76 ALA B C 1
ATOM 1700 O O . ALA B 1 76 ? 0.292 6.078 10.844 1 98.31 76 ALA B O 1
ATOM 1701 N N . GLU B 1 77 ? -1.567 4.805 10.641 1 97.31 77 GLU B N 1
ATOM 1702 C CA . GLU B 1 77 ? -1.001 3.746 11.469 1 97.31 77 GLU B CA 1
ATOM 1703 C C . GLU B 1 77 ? 0.28 3.189 10.859 1 97.31 77 GLU B C 1
ATOM 1705 O O . GLU B 1 77 ? 1.258 2.941 11.562 1 97.31 77 GLU B O 1
ATOM 1710 N N . ALA B 1 78 ? 0.285 2.969 9.57 1 97.5 78 ALA B N 1
ATOM 1711 C CA . ALA B 1 78 ? 1.461 2.455 8.875 1 97.5 78 ALA B CA 1
ATOM 1712 C C . ALA B 1 78 ? 2.639 3.418 9 1 97.5 78 ALA B C 1
ATOM 1714 O O . ALA B 1 78 ? 3.779 2.99 9.195 1 97.5 78 ALA B O 1
ATOM 1715 N N . ARG B 1 79 ? 2.33 4.773 8.938 1 97.31 79 ARG B N 1
ATOM 1716 C CA . ARG B 1 79 ? 3.375 5.793 9.023 1 97.31 79 ARG B CA 1
ATOM 1717 C C . ARG B 1 79 ? 3.943 5.887 10.43 1 97.31 79 ARG B C 1
ATOM 1719 O O . ARG B 1 79 ? 5.141 6.113 10.609 1 97.31 79 ARG B O 1
ATOM 1726 N N . LEU B 1 80 ? 3.096 5.668 11.383 1 97.31 80 LEU B N 1
ATOM 1727 C CA . LEU B 1 80 ? 3.541 5.715 12.766 1 97.31 80 LEU B CA 1
ATOM 1728 C C . LEU B 1 80 ? 4.398 4.5 13.109 1 97.31 80 LEU B C 1
ATOM 1730 O O . LEU B 1 80 ? 5.328 4.598 13.914 1 97.31 80 LEU B O 1
ATOM 1734 N N . ARG B 1 81 ? 4.082 3.297 12.516 1 96.69 81 ARG B N 1
ATOM 1735 C CA . ARG B 1 81 ? 4.84 2.07 12.734 1 96.69 81 ARG B CA 1
ATOM 1736 C C . ARG B 1 81 ? 6.176 2.115 12.008 1 96.69 81 ARG B C 1
ATOM 1738 O O . ARG B 1 81 ? 7.191 1.648 12.531 1 96.69 81 ARG B O 1
ATOM 1745 N N . ASP B 1 82 ? 6.109 2.729 10.812 1 97.31 82 ASP B N 1
ATOM 1746 C CA . ASP B 1 82 ? 7.285 2.887 9.961 1 97.31 82 ASP B CA 1
ATOM 1747 C C . ASP B 1 82 ? 7.383 4.312 9.422 1 97.31 82 ASP B C 1
ATOM 1749 O O . ASP B 1 82 ? 6.926 4.586 8.305 1 97.31 82 ASP B O 1
ATOM 1753 N N . PRO B 1 83 ? 8.023 5.207 10.062 1 96.94 83 PRO B N 1
ATOM 1754 C CA . PRO B 1 83 ? 8.047 6.621 9.68 1 96.94 83 PRO B CA 1
ATOM 1755 C C . PRO B 1 83 ? 8.766 6.859 8.352 1 96.94 83 PRO B C 1
ATOM 1757 O O . PRO B 1 83 ? 8.562 7.895 7.715 1 96.94 83 PRO B O 1
ATOM 1760 N N . VAL B 1 84 ? 9.609 5.895 7.949 1 98.06 84 VAL B N 1
ATOM 1761 C CA . VAL B 1 84 ? 10.414 6.09 6.746 1 98.06 84 VAL B CA 1
ATOM 1762 C C . VAL B 1 84 ? 9.586 5.73 5.512 1 98.06 84 VAL B C 1
ATOM 1764 O O . VAL B 1 84 ? 9.469 6.535 4.582 1 98.06 84 VAL B O 1
ATOM 1767 N N . TYR B 1 85 ? 8.938 4.539 5.535 1 97.75 85 TYR B N 1
ATOM 1768 C CA . TYR B 1 85 ? 8.336 4.062 4.289 1 97.75 85 TYR B CA 1
ATOM 1769 C C . TYR B 1 85 ? 6.816 4.109 4.363 1 97.75 85 TYR B C 1
ATOM 1771 O O . TYR B 1 85 ? 6.141 4.09 3.336 1 97.75 85 TYR B O 1
ATOM 1779 N N . GLY B 1 86 ? 6.242 4.148 5.523 1 96.75 86 GLY B N 1
ATOM 1780 C CA . GLY B 1 86 ? 4.793 4.117 5.625 1 96.75 86 GLY B CA 1
ATOM 1781 C C . GLY B 1 86 ? 4.168 2.938 4.902 1 96.75 86 GLY B C 1
ATOM 1782 O O . GLY B 1 86 ? 4.602 1.796 5.074 1 96.75 86 GLY B O 1
ATOM 1783 N N . CYS B 1 87 ? 3.172 3.213 4.086 1 96.88 87 CYS B N 1
ATOM 1784 C CA . CYS B 1 87 ? 2.449 2.172 3.361 1 96.88 87 CYS B CA 1
ATOM 1785 C C . CYS B 1 87 ? 3.279 1.641 2.199 1 96.88 87 CYS B C 1
ATOM 1787 O O . CYS B 1 87 ? 2.988 0.572 1.659 1 96.88 87 CYS B O 1
ATOM 1789 N N . ILE B 1 88 ? 4.301 2.395 1.81 1 96.88 88 ILE B N 1
ATOM 1790 C CA . ILE B 1 88 ? 5.125 2.002 0.672 1 96.88 88 ILE B CA 1
ATOM 1791 C C . ILE B 1 88 ? 5.898 0.729 1.011 1 96.88 88 ILE B C 1
ATOM 1793 O O . ILE B 1 88 ? 6.16 -0.097 0.133 1 96.88 88 ILE B O 1
ATOM 1797 N N . GLY B 1 89 ? 6.227 0.699 2.346 1 95.44 89 GLY B N 1
ATOM 1798 C CA . GLY B 1 89 ? 6.875 -0.533 2.768 1 95.44 89 GLY B CA 1
ATOM 1799 C C . GLY B 1 89 ? 6.027 -1.768 2.52 1 95.44 89 GLY B C 1
ATOM 1800 O O . GLY B 1 89 ? 6.527 -2.783 2.033 1 95.44 89 GLY B O 1
ATOM 1801 N N . ALA B 1 90 ? 4.766 -1.644 2.781 1 94.94 90 ALA B N 1
ATOM 1802 C CA . ALA B 1 90 ? 3.836 -2.746 2.557 1 94.94 90 ALA B CA 1
ATOM 1803 C C . ALA B 1 90 ? 3.656 -3.02 1.067 1 94.94 90 ALA B C 1
ATOM 1805 O O . ALA B 1 90 ? 3.592 -4.176 0.646 1 94.94 90 ALA B O 1
ATOM 1806 N N . ILE B 1 91 ? 3.58 -2.002 0.332 1 96.81 91 ILE B N 1
ATOM 1807 C CA . ILE B 1 91 ? 3.402 -2.123 -1.111 1 96.81 91 ILE B CA 1
ATOM 1808 C C . ILE B 1 91 ? 4.617 -2.818 -1.724 1 96.81 91 ILE B C 1
ATOM 1810 O O . ILE B 1 91 ? 4.473 -3.734 -2.537 1 96.81 91 ILE B O 1
ATOM 1814 N N . ALA B 1 92 ? 5.762 -2.363 -1.247 1 97.06 92 ALA B N 1
ATOM 1815 C CA . ALA B 1 92 ? 6.992 -2.963 -1.756 1 97.06 92 ALA B CA 1
ATOM 1816 C C . ALA B 1 92 ? 7.07 -4.445 -1.402 1 97.06 92 ALA B C 1
ATOM 1818 O O . ALA B 1 92 ? 7.469 -5.27 -2.229 1 97.06 92 ALA B O 1
ATOM 1819 N N . LEU B 1 93 ? 6.711 -4.766 -0.238 1 96.75 93 LEU B N 1
ATOM 1820 C CA . LEU B 1 93 ? 6.719 -6.16 0.191 1 96.75 93 LEU B CA 1
ATOM 1821 C C . LEU B 1 93 ? 5.738 -6.988 -0.632 1 96.75 93 LEU B C 1
ATOM 1823 O O . LEU B 1 93 ? 6.066 -8.094 -1.069 1 96.75 93 LEU B O 1
ATOM 1827 N N . LEU B 1 94 ? 4.594 -6.441 -0.871 1 97.25 94 LEU B N 1
ATOM 1828 C CA . LEU B 1 94 ? 3.584 -7.133 -1.667 1 97.25 94 LEU B CA 1
ATOM 1829 C C . LEU B 1 94 ? 4.062 -7.324 -3.104 1 97.25 94 LEU B C 1
ATOM 1831 O O . LEU B 1 94 ? 3.855 -8.383 -3.693 1 97.25 94 LEU B O 1
ATOM 1835 N N . GLN B 1 95 ? 4.68 -6.367 -3.566 1 97.62 95 GLN B N 1
ATOM 1836 C CA . GLN B 1 95 ? 5.191 -6.441 -4.93 1 97.62 95 GLN B CA 1
ATOM 1837 C C . GLN B 1 95 ? 6.285 -7.5 -5.051 1 97.62 95 GLN B C 1
ATOM 1839 O O . GLN B 1 95 ? 6.336 -8.234 -6.039 1 97.62 95 GLN B O 1
ATOM 1844 N N . ARG B 1 96 ? 7.148 -7.586 -4.109 1 97.81 96 ARG B N 1
ATOM 1845 C CA . ARG B 1 96 ? 8.188 -8.609 -4.113 1 97.81 96 ARG B CA 1
ATOM 1846 C C . ARG B 1 96 ? 7.582 -10.008 -4.02 1 97.81 96 ARG B C 1
ATOM 1848 O O . ARG B 1 96 ? 7.988 -10.914 -4.746 1 97.81 96 ARG B O 1
ATOM 1855 N N . LYS B 1 97 ? 6.664 -10.094 -3.162 1 97.88 97 LYS B N 1
ATOM 1856 C CA . LYS B 1 97 ? 5.996 -11.383 -3.014 1 97.88 97 LYS B CA 1
ATOM 1857 C C . LYS B 1 97 ? 5.262 -11.773 -4.293 1 97.88 97 LYS B C 1
ATOM 1859 O O . LYS B 1 97 ? 5.242 -12.945 -4.672 1 97.88 97 LYS B O 1
ATOM 1864 N N . MET B 1 98 ? 4.68 -10.844 -4.93 1 98.25 98 MET B N 1
ATOM 1865 C CA . MET B 1 98 ? 3.973 -11.102 -6.18 1 98.25 98 MET B CA 1
ATOM 1866 C C . MET B 1 98 ? 4.938 -11.562 -7.266 1 98.25 98 MET B C 1
ATOM 1868 O O . MET B 1 98 ? 4.625 -12.477 -8.031 1 98.25 98 MET B O 1
ATOM 1872 N N . ALA B 1 99 ? 6.043 -10.922 -7.27 1 98.5 99 ALA B N 1
ATOM 1873 C CA . ALA B 1 99 ? 7.047 -11.312 -8.258 1 98.5 99 ALA B CA 1
ATOM 1874 C C . ALA B 1 99 ? 7.508 -12.75 -8.023 1 98.5 99 ALA B C 1
ATOM 1876 O O . ALA B 1 99 ? 7.703 -13.508 -8.977 1 98.5 99 ALA B O 1
ATOM 1877 N N . GLU B 1 100 ? 7.691 -13.07 -6.789 1 98.5 100 GLU B N 1
ATOM 1878 C CA . GLU B 1 100 ? 8.078 -14.438 -6.438 1 98.5 100 GLU B CA 1
ATOM 1879 C C . GLU B 1 100 ? 7.004 -15.438 -6.852 1 98.5 100 GLU B C 1
ATOM 1881 O O . GLU B 1 100 ? 7.312 -16.469 -7.441 1 98.5 100 GLU B O 1
ATOM 1886 N N . LEU B 1 101 ? 5.781 -15.039 -6.598 1 98.62 101 LEU B N 1
ATOM 1887 C CA . LEU B 1 101 ? 4.672 -15.922 -6.949 1 98.62 101 LEU B CA 1
ATOM 1888 C C . LEU B 1 101 ? 4.562 -16.078 -8.461 1 98.62 101 LEU B C 1
ATOM 1890 O O . LEU B 1 101 ? 4.297 -17.172 -8.961 1 98.62 101 LEU B O 1
ATOM 1894 N N . GLN B 1 102 ? 4.812 -15.078 -9.117 1 98.56 102 GLN B N 1
ATOM 1895 C CA . GLN B 1 102 ? 4.77 -15.125 -10.57 1 98.56 102 GLN B CA 1
ATOM 1896 C C . GLN B 1 102 ? 5.875 -16.016 -11.125 1 98.56 102 GLN B C 1
ATOM 1898 O O . GLN B 1 102 ? 5.656 -16.781 -12.07 1 98.56 102 GLN B O 1
ATOM 1903 N N . HIS B 1 103 ? 7.023 -15.984 -10.539 1 98.62 103 HIS B N 1
ATOM 1904 C CA . HIS B 1 103 ? 8.133 -16.844 -10.938 1 98.62 103 HIS B CA 1
ATOM 1905 C C . HIS B 1 103 ? 7.82 -18.312 -10.664 1 98.62 103 HIS B C 1
ATOM 1907 O O . HIS B 1 103 ? 8.031 -19.172 -11.523 1 98.62 103 HIS B O 1
ATOM 1913 N N . ASP B 1 104 ? 7.371 -18.484 -9.5 1 98.44 104 ASP B N 1
ATOM 1914 C CA . ASP B 1 104 ? 7.02 -19.859 -9.125 1 98.44 104 ASP B CA 1
ATOM 1915 C C . ASP B 1 104 ? 5.945 -20.422 -10.055 1 98.44 104 ASP B C 1
ATOM 1917 O O . ASP B 1 104 ? 6.004 -21.594 -10.438 1 98.44 104 ASP B O 1
ATOM 1921 N N . LEU B 1 105 ? 4.992 -19.656 -10.406 1 98.62 105 LEU B N 1
ATOM 1922 C CA . LEU B 1 105 ? 3.914 -20.094 -11.289 1 98.62 105 LEU B CA 1
ATOM 1923 C C . LEU B 1 105 ? 4.445 -20.375 -12.688 1 98.62 105 LEU B C 1
ATOM 1925 O O . LEU B 1 105 ? 4.062 -21.375 -13.305 1 98.62 105 LEU B O 1
ATOM 1929 N N . ALA B 1 106 ? 5.289 -19.562 -13.125 1 98.5 106 ALA B N 1
ATOM 1930 C CA . ALA B 1 106 ? 5.898 -19.781 -14.438 1 98.5 106 ALA B CA 1
ATOM 1931 C C . ALA B 1 106 ? 6.695 -21.078 -14.461 1 98.5 106 ALA B C 1
ATOM 1933 O O . ALA B 1 106 ? 6.629 -21.844 -15.43 1 98.5 106 ALA B O 1
ATOM 1934 N N . PHE B 1 107 ? 7.473 -21.344 -13.445 1 97.94 107 PHE B N 1
ATOM 1935 C CA . PHE B 1 107 ? 8.25 -22.562 -13.32 1 97.94 107 PHE B CA 1
ATOM 1936 C C . PHE B 1 107 ? 7.34 -23.781 -13.273 1 97.94 107 PHE B C 1
ATOM 1938 O O . PHE B 1 107 ? 7.609 -24.797 -13.922 1 97.94 107 PHE B O 1
ATOM 1945 N N . ALA B 1 108 ? 6.262 -23.672 -12.516 1 98 108 ALA B N 1
ATOM 1946 C CA . ALA B 1 108 ? 5.312 -24.781 -12.414 1 98 108 ALA B CA 1
ATOM 1947 C C . ALA B 1 108 ? 4.645 -25.062 -13.758 1 98 108 ALA B C 1
ATOM 1949 O O . ALA B 1 108 ? 4.457 -26.219 -14.133 1 98 108 ALA B O 1
ATOM 1950 N N . ARG B 1 109 ? 4.332 -24.047 -14.414 1 97.12 109 ARG B N 1
ATOM 1951 C CA . ARG B 1 109 ? 3.699 -24.203 -15.719 1 97.12 109 ARG B CA 1
ATOM 1952 C C . ARG B 1 109 ? 4.66 -24.828 -16.719 1 97.12 109 ARG B C 1
ATOM 1954 O O . ARG B 1 109 ? 4.258 -25.641 -17.547 1 97.12 109 ARG B O 1
ATOM 1961 N N . ALA B 1 110 ? 5.934 -24.5 -16.641 1 97.81 110 ALA B N 1
ATOM 1962 C CA . ALA B 1 110 ? 6.949 -25.094 -17.516 1 97.81 110 ALA B CA 1
ATOM 1963 C C . ALA B 1 110 ? 7.129 -26.578 -17.203 1 97.81 110 ALA B C 1
ATOM 1965 O O . ALA B 1 110 ? 7.242 -27.406 -18.125 1 97.81 110 ALA B O 1
ATOM 1966 N N . ARG B 1 111 ? 7.156 -26.953 -16.016 1 96.31 111 ARG B N 1
ATOM 1967 C CA . ARG B 1 111 ? 7.281 -28.344 -15.617 1 96.31 111 ARG B CA 1
ATOM 1968 C C . ARG B 1 111 ? 6.062 -29.156 -16.047 1 96.31 111 ARG B C 1
ATOM 1970 O O . ARG B 1 111 ? 6.195 -30.297 -16.5 1 96.31 111 ARG B O 1
ATOM 1977 N N . LEU B 1 112 ? 4.93 -28.547 -15.891 1 95.94 112 LEU B N 1
ATOM 1978 C CA . LEU B 1 112 ? 3.699 -29.203 -16.312 1 95.94 112 LEU B CA 1
ATOM 1979 C C . LEU B 1 112 ? 3.709 -29.469 -17.812 1 95.94 112 LEU B C 1
ATOM 1981 O O . LEU B 1 112 ? 3.316 -30.547 -18.266 1 95.94 112 LEU B O 1
ATOM 1985 N N . ALA B 1 113 ? 4.172 -28.562 -18.562 1 96.12 113 ALA B N 1
ATOM 1986 C CA . ALA B 1 113 ? 4.27 -28.719 -20.016 1 96.12 113 ALA B CA 1
ATOM 1987 C C . ALA B 1 113 ? 5.227 -29.844 -20.391 1 96.12 113 ALA B C 1
ATOM 1989 O O . ALA B 1 113 ? 4.941 -30.641 -21.281 1 96.12 113 ALA B O 1
ATOM 1990 N N . ARG B 1 114 ? 6.324 -29.984 -19.719 1 95.06 114 ARG B N 1
ATOM 1991 C CA . ARG B 1 114 ? 7.301 -31.047 -19.938 1 95.06 114 ARG B CA 1
ATOM 1992 C C . ARG B 1 114 ? 6.711 -32.406 -19.594 1 95.06 114 ARG B C 1
ATOM 1994 O O . ARG B 1 114 ? 6.949 -33.375 -20.297 1 95.06 114 ARG B O 1
ATOM 2001 N N . CYS B 1 115 ? 5.953 -32.438 -18.578 1 93.88 115 CYS B N 1
ATOM 2002 C CA . CYS B 1 115 ? 5.305 -33.656 -18.141 1 93.88 115 CYS B CA 1
ATOM 2003 C C . CYS B 1 115 ? 4.293 -34.125 -19.188 1 93.88 115 CYS B C 1
ATOM 2005 O O . CYS B 1 115 ? 4.219 -35.312 -19.484 1 93.88 115 CYS B O 1
ATOM 2007 N N . LEU B 1 116 ? 3.58 -33.219 -19.719 1 90.88 116 LEU B N 1
ATOM 2008 C CA . LEU B 1 116 ? 2.564 -33.562 -20.719 1 90.88 116 LEU B CA 1
ATOM 2009 C C . LEU B 1 116 ? 3.205 -34.031 -22.016 1 90.88 116 LEU B C 1
ATOM 2011 O O . LEU B 1 116 ? 2.746 -35 -22.609 1 90.88 116 LEU B O 1
ATOM 2015 N N . LEU B 1 117 ? 4.34 -33.469 -22.359 1 93.69 117 LEU B N 1
ATOM 2016 C CA . LEU B 1 117 ? 5.066 -33.906 -23.547 1 93.69 117 LEU B CA 1
ATOM 2017 C C . LEU B 1 117 ? 5.672 -35.281 -23.359 1 93.69 117 LEU B C 1
ATOM 2019 O O . LEU B 1 117 ? 5.602 -36.125 -24.266 1 93.69 117 LEU B O 1
ATOM 2023 N N . ALA B 1 118 ? 6.18 -35.5 -22.188 1 91.19 118 ALA B N 1
ATOM 2024 C CA . ALA B 1 118 ? 6.773 -36.812 -21.875 1 91.19 118 ALA B CA 1
ATOM 2025 C C . ALA B 1 118 ? 5.719 -37.906 -21.891 1 91.19 118 ALA B C 1
ATOM 2027 O O . ALA B 1 118 ? 5.984 -39 -22.359 1 91.19 118 ALA B O 1
ATOM 2028 N N . ARG B 1 119 ? 4.59 -37.594 -21.391 1 87.12 119 ARG B N 1
ATOM 2029 C CA . ARG B 1 119 ? 3.492 -38.531 -21.391 1 87.12 119 ARG B CA 1
ATOM 2030 C C . ARG B 1 119 ? 3.037 -38.844 -22.812 1 87.12 119 ARG B C 1
ATOM 2032 O O . ARG B 1 119 ? 2.781 -40.031 -23.141 1 87.12 119 ARG B O 1
ATOM 2039 N N . LEU B 1 120 ? 2.998 -37.844 -23.688 1 89.19 120 LEU B N 1
ATOM 2040 C CA . LEU B 1 120 ? 2.592 -38.031 -25.062 1 89.19 120 LEU B CA 1
ATOM 2041 C C . LEU B 1 120 ? 3.602 -38.906 -25.828 1 89.19 120 LEU B C 1
ATOM 2043 O O . LEU B 1 120 ? 3.221 -39.812 -26.562 1 89.19 120 LEU B O 1
ATOM 2047 N N . VAL B 1 121 ? 4.852 -38.688 -25.5 1 91.25 121 VAL B N 1
ATOM 2048 C CA . VAL B 1 121 ? 5.914 -39.469 -26.156 1 91.25 121 VAL B CA 1
ATOM 2049 C C . VAL B 1 121 ? 5.867 -40.906 -25.672 1 91.25 121 VAL B C 1
ATOM 2051 O O . VAL B 1 121 ? 5.977 -41.844 -26.484 1 91.25 121 VAL B O 1
ATOM 2054 N N . LEU B 1 122 ? 5.625 -41.125 -24.375 1 87.06 122 LEU B N 1
ATOM 2055 C CA . LEU B 1 122 ? 5.562 -42.469 -23.812 1 87.06 122 LEU B CA 1
ATOM 2056 C C . LEU B 1 122 ? 4.379 -43.25 -24.391 1 87.06 122 LEU B C 1
ATOM 2058 O O . LEU B 1 122 ? 4.516 -44.406 -24.75 1 87.06 122 LEU B O 1
ATOM 2062 N N . VAL B 1 123 ? 3.314 -42.531 -24.594 1 86.25 123 VAL B N 1
ATOM 2063 C CA . VAL B 1 123 ? 2.119 -43.188 -25.141 1 86.25 123 VAL B CA 1
ATOM 2064 C C . VAL B 1 123 ? 2.359 -43.562 -26.594 1 86.25 123 VAL B C 1
ATOM 2066 O O . VAL B 1 123 ? 1.976 -44.656 -27.031 1 86.25 123 VAL B O 1
ATOM 2069 N N . LEU B 1 124 ? 3.107 -42.719 -27.297 1 89.69 124 LEU B N 1
ATOM 2070 C CA . LEU B 1 124 ? 3.404 -43 -28.703 1 89.69 124 LEU B CA 1
ATOM 2071 C C . LEU B 1 124 ? 4.355 -44.188 -28.844 1 89.69 124 LEU B C 1
ATOM 2073 O O . LEU B 1 124 ? 4.148 -45.031 -29.688 1 89.69 124 LEU B O 1
ATOM 2077 N N . VAL B 1 125 ? 5.332 -44.281 -27.938 1 86.5 125 VAL B N 1
ATOM 2078 C CA . VAL B 1 125 ? 6.32 -45.344 -27.984 1 86.5 125 VAL B CA 1
ATOM 2079 C C . VAL B 1 125 ? 5.652 -46.688 -27.656 1 86.5 125 VAL B C 1
ATOM 2081 O O . VAL B 1 125 ? 5.883 -47.688 -28.328 1 86.5 125 VAL B O 1
ATOM 2084 N N . VAL B 1 126 ? 4.781 -46.688 -26.656 1 84.25 126 VAL B N 1
ATOM 2085 C CA . VAL B 1 126 ? 4.094 -47.906 -26.25 1 84.25 126 VAL B CA 1
ATOM 2086 C C . VAL B 1 126 ? 3.16 -48.375 -27.375 1 84.25 126 VAL B C 1
ATOM 2088 O O . VAL B 1 126 ? 3.08 -49.562 -27.672 1 84.25 126 VAL B O 1
ATOM 2091 N N . PHE B 1 127 ? 2.492 -47.438 -28.078 1 86.62 127 PHE B N 1
ATOM 2092 C CA . PHE B 1 127 ? 1.594 -47.719 -29.188 1 86.62 127 PHE B CA 1
ATOM 2093 C C . PHE B 1 127 ? 2.357 -48.344 -30.344 1 86.62 127 PHE B C 1
ATOM 2095 O O . PHE B 1 127 ? 1.923 -49.375 -30.906 1 86.62 127 PHE B O 1
ATOM 2102 N N . LEU B 1 128 ? 3.561 -47.906 -30.656 1 89.69 128 LEU B N 1
ATOM 2103 C CA . LEU B 1 128 ? 4.375 -48.406 -31.75 1 89.69 128 LEU B CA 1
ATOM 2104 C C . LEU B 1 128 ? 4.91 -49.812 -31.438 1 89.69 128 LEU B C 1
ATOM 2106 O O . LEU B 1 128 ? 4.945 -50.656 -32.312 1 89.69 128 LEU B O 1
ATOM 2110 N N . LEU B 1 129 ? 5.262 -50 -30.141 1 83.5 129 LEU B N 1
ATOM 2111 C CA . LEU B 1 129 ? 5.746 -51.312 -29.703 1 83.5 129 LEU B CA 1
ATOM 2112 C C . LEU B 1 129 ? 4.633 -52.344 -29.781 1 83.5 129 LEU B C 1
ATOM 2114 O O . LEU B 1 129 ? 4.871 -53.5 -30.203 1 83.5 129 LEU B O 1
ATOM 2118 N N . LEU B 1 130 ? 3.383 -51.906 -29.453 1 82.5 130 LEU B N 1
ATOM 2119 C CA . LEU B 1 130 ? 2.244 -52.812 -29.484 1 82.5 130 LEU B CA 1
ATOM 2120 C C . LEU B 1 130 ? 1.883 -53.188 -30.906 1 82.5 130 LEU B C 1
ATOM 2122 O O . LEU B 1 130 ? 1.596 -54.344 -31.203 1 82.5 130 LEU B O 1
ATOM 2126 N N . ILE B 1 131 ? 1.995 -52.156 -31.781 1 87.5 131 ILE B N 1
ATOM 2127 C CA . ILE B 1 131 ? 1.726 -52.406 -33.188 1 87.5 131 ILE B CA 1
ATOM 2128 C C . ILE B 1 131 ? 2.787 -53.344 -33.75 1 87.5 131 ILE B C 1
ATOM 2130 O O . ILE B 1 131 ? 2.465 -54.281 -34.5 1 87.5 131 ILE B O 1
ATOM 2134 N N . GLY B 1 132 ? 3.988 -53.125 -33.312 1 81.25 132 GLY B N 1
ATOM 2135 C CA . GLY B 1 132 ? 5.074 -54 -33.75 1 81.25 132 GLY B CA 1
ATOM 2136 C C . GLY B 1 132 ? 4.918 -55.438 -33.281 1 81.25 132 GLY B C 1
ATOM 2137 O O . GLY B 1 132 ? 5.129 -56.375 -34.031 1 81.25 132 GLY B O 1
ATOM 2138 N N . LEU B 1 133 ? 4.52 -55.719 -32.094 1 78.44 133 LEU B N 1
ATOM 2139 C CA . LEU B 1 133 ? 4.297 -57.031 -31.531 1 78.44 133 LEU B CA 1
ATOM 2140 C C . LEU B 1 133 ? 3.137 -57.75 -32.219 1 78.44 133 LEU B C 1
ATOM 2142 O O . LEU B 1 133 ? 3.215 -58.938 -32.531 1 78.44 133 LEU B O 1
ATOM 2146 N N . LEU B 1 134 ? 2.109 -56.938 -32.562 1 83.12 134 LEU B N 1
ATOM 2147 C CA . LEU B 1 134 ? 0.956 -57.5 -33.25 1 83.12 134 LEU B CA 1
ATOM 2148 C C . LEU B 1 134 ? 1.335 -57.938 -34.656 1 83.12 134 LEU B C 1
ATOM 2150 O O . LEU B 1 134 ? 0.896 -59 -35.125 1 83.12 134 LEU B O 1
ATOM 2154 N N . MET B 1 135 ? 2.312 -57.219 -35.281 1 85.62 135 MET B N 1
ATOM 2155 C CA . MET B 1 135 ? 2.752 -57.562 -36.625 1 85.62 135 MET B CA 1
ATOM 2156 C C . MET B 1 135 ? 3.607 -58.812 -36.625 1 85.62 135 MET B C 1
ATOM 2158 O O . MET B 1 135 ? 3.502 -59.656 -37.531 1 85.62 135 MET B O 1
ATOM 2162 N N . ILE B 1 136 ? 4.336 -59.094 -35.562 1 77.19 136 ILE B N 1
ATOM 2163 C CA . ILE B 1 136 ? 5.191 -60.25 -35.438 1 77.19 136 ILE B CA 1
ATOM 2164 C C . ILE B 1 136 ? 4.332 -61.5 -35.188 1 77.19 136 ILE B C 1
ATOM 2166 O O . ILE B 1 136 ? 4.559 -62.531 -35.781 1 77.19 136 ILE B O 1
ATOM 2170 N N . ILE B 1 137 ? 3.27 -61.281 -34.406 1 75.81 137 ILE B N 1
ATOM 2171 C CA . ILE B 1 137 ? 2.391 -62.406 -34.062 1 75.81 137 ILE B CA 1
ATOM 2172 C C . ILE B 1 137 ? 1.602 -62.844 -35.312 1 75.81 137 ILE B C 1
ATOM 2174 O O . ILE B 1 137 ? 1.424 -64.062 -35.562 1 75.81 137 ILE B O 1
ATOM 2178 N N . ILE B 1 138 ? 1.286 -61.875 -36.125 1 80.81 138 ILE B N 1
ATOM 2179 C CA . ILE B 1 138 ? 0.498 -62.188 -37.312 1 80.81 138 ILE B CA 1
ATOM 2180 C C . ILE B 1 138 ? 1.377 -62.875 -38.344 1 80.81 138 ILE B C 1
ATOM 2182 O O . ILE B 1 138 ? 0.912 -63.75 -39.062 1 80.81 138 ILE B O 1
ATOM 2186 N N . LYS B 1 139 ? 2.562 -62.719 -38.375 1 82.31 139 LYS B N 1
ATOM 2187 C CA . LYS B 1 139 ? 3.473 -63.312 -39.344 1 82.31 139 LYS B CA 1
ATOM 2188 C C . LYS B 1 139 ? 3.959 -64.688 -38.906 1 82.31 139 LYS B C 1
ATOM 2190 O O . LYS B 1 139 ? 4.461 -65.438 -39.688 1 82.31 139 LYS B O 1
ATOM 2195 N N . LEU B 1 140 ? 3.803 -65 -37.656 1 59 140 LEU B N 1
ATOM 2196 C CA . LEU B 1 140 ? 4.148 -66.375 -37.188 1 59 140 LEU B CA 1
ATOM 2197 C C . LEU B 1 140 ? 2.965 -67.312 -37.344 1 59 140 LEU B C 1
ATOM 2199 O O . LEU B 1 140 ? 3.146 -68.5 -37.594 1 59 140 LEU B O 1
#

Radius of gyration: 34.55 Å; Cα contacts (8 Å, |Δi|>4): 278; chains: 2; bounding box: 48×132×73 Å

InterPro domains:
  IPR004883 Lateral organ boundaries, LOB [PF03195] (12-108)
  IPR004883 Lateral organ boundaries, LOB [PS50891] (11-112)

Foldseek 3Di:
DCPDDPDDPQDADDPSPCAVHPHDPVHLNDVQRHNVCSVLSVLLCVPQNSVNLSVVLVVDDVVCNNVSSVVSSQQSVQCVVPVPQGCNVVVVVVVVVVVVVVVVVVVVVVVVVVVVVVVVVVVVVVVVVVVVVVVVVVVD/DCPDDPPDDADADDVGVLAVHPHDPVHLNDVQQHNVCSVLVVLLCVPQNSVNLSVVLVVDDPVCSNVVSVVSSQQSVQCVVPVPQGCVVVVVVVVVVVVVVVVVVVVVVVVVVVVVVVVVVVVVVVVVVVVVVVVVVVVD